Protein AF-0000000082077973 (afdb_homodimer)

Structure (mmCIF, N/CA/C/O backbone):
data_AF-0000000082077973-model_v1
#
loop_
_entity.id
_entity.type
_entity.pdbx_description
1 polymer 'Tick transposon'
#
loop_
_atom_site.group_PDB
_atom_site.id
_atom_site.type_symbol
_atom_site.label_atom_id
_atom_site.label_alt_id
_atom_site.label_comp_id
_atom_site.label_asym_id
_atom_site.label_entity_id
_atom_site.label_seq_id
_atom_site.pdbx_PDB_ins_code
_atom_site.Cartn_x
_atom_site.Cartn_y
_atom_site.Cartn_z
_atom_site.occupancy
_atom_site.B_iso_or_equiv
_atom_site.auth_seq_id
_atom_site.auth_comp_id
_atom_site.auth_asym_id
_atom_site.auth_atom_id
_atom_site.pdbx_PDB_model_num
ATOM 1 N N . MET A 1 1 ? 1.992 10.016 -33.719 1 20.77 1 MET A N 1
ATOM 2 C CA . MET A 1 1 ? 0.782 9.195 -33.688 1 20.77 1 MET A CA 1
ATOM 3 C C . MET A 1 1 ? 0.577 8.586 -32.312 1 20.77 1 MET A C 1
ATOM 5 O O . MET A 1 1 ? -0.384 7.844 -32.094 1 20.77 1 MET A O 1
ATOM 9 N N . GLY A 1 2 ? 1.685 8.391 -31.438 1 24.89 2 GLY A N 1
ATOM 10 C CA . GLY A 1 2 ? 1.909 7.516 -30.312 1 24.89 2 GLY A CA 1
ATOM 11 C C . GLY A 1 2 ? 1.11 7.91 -29.078 1 24.89 2 GLY A C 1
ATOM 12 O O . GLY A 1 2 ? 1.418 7.477 -27.969 1 24.89 2 GLY A O 1
ATOM 13 N N . GLY A 1 3 ? 0.317 8.969 -29.078 1 27.03 3 GLY A N 1
ATOM 14 C CA . GLY A 1 3 ? -0.238 9.68 -27.938 1 27.03 3 GLY A CA 1
ATOM 15 C C . GLY A 1 3 ? -1.404 8.953 -27.297 1 27.03 3 GLY A C 1
ATOM 16 O O . GLY A 1 3 ? -1.891 9.367 -26.234 1 27.03 3 GLY A O 1
ATO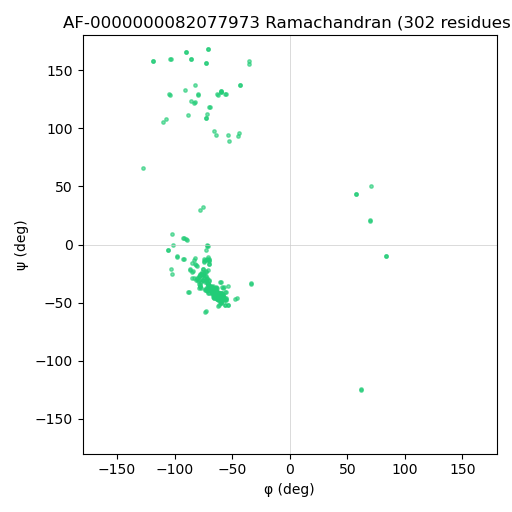M 17 N N . LYS A 1 4 ? -2.32 8.141 -28.016 1 29.59 4 LYS A N 1
ATOM 18 C CA . LYS A 1 4 ? -3.707 7.781 -27.719 1 29.59 4 LYS A CA 1
ATOM 19 C C . LYS A 1 4 ? -3.781 6.676 -26.672 1 29.59 4 LYS A C 1
ATOM 21 O O . LYS A 1 4 ? -4.867 6.316 -26.219 1 29.59 4 LYS A O 1
ATOM 26 N N . THR A 1 5 ? -2.814 5.836 -26.641 1 29.89 5 THR A N 1
ATOM 27 C CA . THR A 1 5 ? -3.057 4.582 -25.953 1 29.89 5 THR A CA 1
ATOM 28 C C . THR A 1 5 ? -3.156 4.812 -24.438 1 29.89 5 THR A C 1
ATOM 30 O O . THR A 1 5 ? -3.396 3.873 -23.688 1 29.89 5 THR A O 1
ATOM 33 N N . PHE A 1 6 ? -2.738 5.992 -23.969 1 29.67 6 PHE A N 1
ATOM 34 C CA . PHE A 1 6 ? -2.684 6.211 -22.531 1 29.67 6 PHE A CA 1
ATOM 35 C C . PHE A 1 6 ? -4.086 6.332 -21.953 1 29.67 6 PHE A C 1
ATOM 37 O O . PHE A 1 6 ? -4.258 6.352 -20.734 1 29.67 6 PHE A O 1
ATOM 44 N N . ASN A 1 7 ? -5.18 6.512 -22.734 1 30.22 7 ASN A N 1
ATOM 45 C CA . ASN A 1 7 ? -6.516 6.883 -22.266 1 30.22 7 ASN A CA 1
ATOM 46 C C . ASN A 1 7 ? -7.254 5.688 -21.672 1 30.22 7 ASN A C 1
ATOM 48 O O . ASN A 1 7 ? -8.227 5.859 -20.938 1 30.22 7 ASN A O 1
ATOM 52 N N . LEU A 1 8 ? -7.062 4.539 -22.219 1 30.23 8 LEU A N 1
ATOM 53 C CA . LEU A 1 8 ? -8.047 3.479 -22.016 1 30.23 8 LEU A CA 1
ATOM 54 C C . LEU A 1 8 ? -8 2.959 -20.594 1 30.23 8 LEU A C 1
ATOM 56 O O . LEU A 1 8 ? -9.008 2.463 -20.078 1 30.23 8 LEU A O 1
ATOM 60 N N . LEU A 1 9 ? -6.871 2.924 -20.016 1 31.08 9 LEU A N 1
ATOM 61 C CA . LEU A 1 9 ? -6.785 2.107 -18.812 1 31.08 9 LEU A CA 1
ATOM 62 C C . LEU A 1 9 ? -7.512 2.775 -17.641 1 31.08 9 LEU A C 1
ATOM 64 O O . LEU A 1 9 ? -7.602 2.209 -16.547 1 31.08 9 LEU A O 1
ATOM 68 N N . ARG A 1 10 ? -7.996 3.965 -17.875 1 29.97 10 ARG A N 1
ATOM 69 C CA . ARG A 1 10 ? -8.641 4.684 -16.781 1 29.97 10 ARG A CA 1
ATOM 70 C C . ARG A 1 10 ? -9.977 4.047 -16.422 1 29.97 10 ARG A C 1
ATOM 72 O O . ARG A 1 10 ? -10.547 4.348 -15.375 1 29.97 10 ARG A O 1
ATOM 79 N N . SER A 1 11 ? -10.648 3.539 -17.375 1 29.95 11 SER A N 1
ATOM 80 C CA . SER A 1 11 ? -12.086 3.381 -17.203 1 29.95 11 SER A CA 1
ATOM 81 C C . SER A 1 11 ? -12.406 2.242 -16.25 1 29.95 11 SER A C 1
ATOM 83 O O . SER A 1 11 ? -13.555 2.104 -15.805 1 29.95 11 SER A O 1
ATOM 85 N N . LEU A 1 12 ? -11.711 1.255 -16.312 1 29.92 12 LEU A N 1
ATOM 86 C CA . LEU A 1 12 ? -12.344 0.081 -15.719 1 29.92 12 LEU A CA 1
ATOM 87 C C . LEU A 1 12 ? -12.266 0.122 -14.203 1 29.92 12 LEU A C 1
ATOM 89 O O . LEU A 1 12 ? -11.609 -0.723 -13.586 1 29.92 12 LEU A O 1
ATOM 93 N N . VAL A 1 13 ? -12.242 1.305 -13.641 1 32.06 13 VAL A N 1
ATOM 94 C CA . VAL A 1 13 ? -12.148 1.437 -12.195 1 32.06 13 VAL A CA 1
ATOM 95 C C . VAL A 1 13 ? -13.414 0.874 -11.539 1 32.06 13 VAL A C 1
ATOM 97 O O . VAL A 1 13 ? -14.523 1.269 -11.891 1 32.06 13 VAL A O 1
ATOM 100 N N . THR A 1 14 ? -13.367 -0.31 -11.094 1 33.44 14 THR A N 1
ATOM 101 C CA . THR A 1 14 ? -14.359 -0.992 -10.273 1 33.44 14 THR A CA 1
ATOM 102 C C . THR A 1 14 ? -15.008 -0.023 -9.289 1 33.44 14 THR A C 1
ATOM 104 O O . THR A 1 14 ? -14.43 1.015 -8.961 1 33.44 14 THR A O 1
ATOM 107 N N . PRO A 1 15 ? -16.172 -0.412 -8.859 1 34.34 15 PRO A N 1
ATOM 108 C CA . PRO A 1 15 ? -16.922 0.368 -7.875 1 34.34 15 PRO A CA 1
ATOM 109 C C . PRO A 1 15 ? -16.047 0.844 -6.715 1 34.34 15 PRO A C 1
ATOM 111 O O . PRO A 1 15 ? -15.359 0.038 -6.082 1 34.34 15 PRO A O 1
ATOM 114 N N . GLU A 1 16 ? -15.508 2.045 -6.832 1 37.38 16 GLU A N 1
ATOM 115 C CA . GLU A 1 16 ? -14.539 2.803 -6.043 1 37.38 16 GLU A CA 1
ATOM 116 C C . GLU A 1 16 ? -14.969 2.895 -4.582 1 37.38 16 GLU A C 1
ATOM 118 O O . GLU A 1 16 ? -16.125 3.238 -4.285 1 37.38 16 GLU A O 1
ATOM 123 N N . LYS A 1 17 ? -14.492 2.006 -3.818 1 39.31 17 LYS A N 1
ATOM 124 C CA . LYS A 1 17 ? -14.734 2.348 -2.422 1 39.31 17 LYS A CA 1
ATOM 125 C C . LYS A 1 17 ? -14.461 3.826 -2.16 1 39.31 17 LYS A C 1
ATOM 127 O O . LYS A 1 17 ? -13.625 4.434 -2.828 1 39.31 17 LYS A O 1
ATOM 132 N N . PRO A 1 18 ? -15.289 4.406 -1.44 1 41.09 18 PRO A N 1
ATOM 133 C CA . PRO A 1 18 ? -15.164 5.855 -1.261 1 41.09 18 PRO A CA 1
ATOM 134 C C . PRO A 1 18 ? -13.711 6.328 -1.254 1 41.09 18 PRO A C 1
ATOM 136 O O . PRO A 1 18 ? -13.414 7.41 -1.761 1 41.09 18 PRO A O 1
ATOM 139 N N . GLY A 1 19 ? -12.766 5.605 -0.769 1 41.56 19 GLY A N 1
ATOM 140 C CA . GLY A 1 19 ? -11.367 6.023 -0.79 1 41.56 19 GLY A CA 1
ATOM 141 C C . GLY A 1 19 ? -10.75 5.965 -2.174 1 41.56 19 GLY A C 1
ATOM 142 O O . GLY A 1 19 ? -9.828 6.719 -2.477 1 41.56 19 GLY A O 1
ATOM 143 N N . ASP A 1 20 ? -11.172 5.074 -2.971 1 47.81 20 ASP A N 1
ATOM 144 C CA . ASP A 1 20 ? -10.633 4.891 -4.316 1 47.81 20 ASP A CA 1
ATOM 145 C C . ASP A 1 20 ? -11.078 6.016 -5.242 1 47.81 20 ASP A C 1
ATOM 147 O O . ASP A 1 20 ? -10.32 6.434 -6.129 1 47.81 20 ASP A O 1
ATOM 151 N N . LYS A 1 21 ? -12.297 6.395 -5.07 1 51.91 21 LYS A N 1
ATOM 152 C CA . LYS A 1 21 ? -12.773 7.512 -5.875 1 51.91 21 LYS A CA 1
ATOM 153 C C . LYS A 1 21 ? -11.898 8.75 -5.676 1 51.91 21 LYS A C 1
ATOM 155 O O . LYS A 1 21 ? -11.586 9.453 -6.637 1 51.91 21 LYS A O 1
ATOM 160 N N . SER A 1 22 ? -11.508 8.812 -4.398 1 56.69 22 SER A N 1
ATOM 161 C CA . SER A 1 22 ? -10.711 9.992 -4.074 1 56.69 22 SER A CA 1
ATOM 162 C C . SER A 1 22 ? -9.32 9.898 -4.695 1 56.69 22 SER A C 1
ATOM 164 O O . SER A 1 22 ? -8.789 10.898 -5.184 1 56.69 22 SER A O 1
ATOM 166 N N . TYR A 1 23 ? -8.953 8.656 -4.977 1 57.44 23 TYR A N 1
ATOM 167 C CA . TYR A 1 23 ? -7.656 8.461 -5.609 1 57.44 23 TYR A CA 1
ATOM 168 C C . TYR A 1 23 ? -7.691 8.898 -7.07 1 57.44 23 TYR A C 1
ATOM 170 O O . TYR A 1 23 ? -6.836 9.672 -7.516 1 57.44 23 TYR A O 1
ATOM 178 N N . ASP A 1 24 ? -8.555 8.273 -7.715 1 58.41 24 ASP A N 1
ATOM 179 C CA . ASP A 1 24 ? -8.648 8.562 -9.141 1 58.41 24 ASP A CA 1
ATOM 180 C C . ASP A 1 24 ? -8.859 10.062 -9.383 1 58.41 24 ASP A C 1
ATOM 182 O O . ASP A 1 24 ? -8.305 10.625 -10.32 1 58.41 24 ASP A O 1
ATOM 186 N N . GLU A 1 25 ? -9.641 10.531 -8.578 1 62.53 25 GLU A N 1
ATOM 187 C CA . GLU A 1 25 ? -9.883 11.969 -8.703 1 62.53 25 GLU A CA 1
ATOM 188 C C . GLU A 1 25 ? -8.617 12.766 -8.406 1 62.53 25 GLU A C 1
ATOM 190 O O . GLU A 1 25 ? -8.32 13.75 -9.086 1 62.53 25 GLU A O 1
ATOM 195 N N . ILE A 1 26 ? -7.914 12.344 -7.453 1 64.31 26 ILE A N 1
ATOM 196 C CA . ILE A 1 26 ? -6.68 13.031 -7.094 1 64.31 26 ILE A CA 1
ATOM 197 C C . ILE A 1 26 ? -5.664 12.891 -8.227 1 64.31 26 ILE A C 1
ATOM 199 O O . ILE A 1 26 ? -5.074 13.883 -8.664 1 64.31 26 ILE A O 1
ATOM 203 N N . VAL A 1 27 ? -5.605 11.734 -8.703 1 63.34 27 VAL A N 1
ATOM 204 C CA . VAL A 1 27 ? -4.645 11.461 -9.766 1 63.34 27 VAL A CA 1
ATOM 205 C C . VAL A 1 27 ? -5.023 12.242 -11.023 1 63.34 27 VAL A C 1
ATOM 207 O O . VAL A 1 27 ? -4.16 12.789 -11.711 1 63.34 27 VAL A O 1
ATOM 210 N N . ALA A 1 28 ? -6.277 12.195 -11.266 1 63.41 28 ALA A N 1
ATOM 211 C CA . ALA A 1 28 ? -6.754 12.938 -12.43 1 63.41 28 ALA A CA 1
ATOM 212 C C . ALA A 1 28 ? -6.449 14.43 -12.289 1 63.41 28 ALA A C 1
ATOM 214 O O . ALA A 1 28 ? -6.066 15.078 -13.266 1 63.41 28 ALA A O 1
ATOM 215 N N . THR A 1 29 ? -6.676 14.938 -11.203 1 61.88 29 THR A N 1
ATOM 216 C CA . THR A 1 29 ? -6.398 16.344 -10.945 1 61.88 29 THR A CA 1
ATOM 217 C C . THR A 1 29 ? -4.906 16.625 -11.062 1 61.88 29 THR A C 1
ATOM 219 O O . THR A 1 29 ? -4.504 17.672 -11.578 1 61.88 29 THR A O 1
ATOM 222 N N . LEU A 1 30 ? -4.129 15.758 -10.656 1 62.09 30 LEU A N 1
ATOM 223 C CA . LEU A 1 30 ? -2.678 15.922 -10.688 1 62.09 30 LEU A CA 1
ATOM 224 C C . LEU A 1 30 ? -2.162 15.867 -12.125 1 62.09 30 LEU A C 1
ATOM 226 O O . LEU A 1 30 ? -1.207 16.562 -12.469 1 62.09 30 LEU A O 1
ATOM 230 N N . LYS A 1 31 ? -2.676 14.977 -12.922 1 59.16 31 LYS A N 1
ATOM 231 C CA . LYS A 1 31 ? -2.25 14.82 -14.312 1 59.16 31 LYS A CA 1
ATOM 232 C C . LYS A 1 31 ? -2.529 16.094 -15.117 1 59.16 31 LYS A C 1
ATOM 234 O O . LYS A 1 31 ? -1.784 16.422 -16.047 1 59.16 31 LYS A O 1
ATOM 239 N N . GLY A 1 32 ? -3.641 16.703 -14.969 1 55.16 32 GLY A N 1
ATOM 240 C CA . GLY A 1 32 ? -3.961 17.891 -15.734 1 55.16 32 GLY A CA 1
ATOM 241 C C . GLY A 1 32 ? -2.982 19.031 -15.516 1 55.16 32 GLY A C 1
ATOM 242 O O . GLY A 1 32 ? -2.852 19.922 -16.359 1 55.16 32 GLY A O 1
ATOM 243 N N . HIS A 1 33 ? -2.389 19.234 -14.445 1 51.94 33 HIS A N 1
ATOM 244 C CA . HIS A 1 33 ? -1.659 20.469 -14.141 1 51.94 33 HIS A CA 1
ATOM 245 C C . HIS A 1 33 ? -0.154 20.266 -14.281 1 51.94 33 HIS A C 1
ATOM 247 O O . HIS A 1 33 ? 0.61 21.234 -14.297 1 51.94 33 HIS A O 1
ATOM 253 N N . SER A 1 34 ? 0.406 19.109 -14.148 1 56.16 34 SER A N 1
ATOM 254 C CA . SER A 1 34 ? 1.854 19.156 -13.977 1 56.16 34 SER A CA 1
ATOM 255 C C . SER A 1 34 ? 2.574 18.672 -15.227 1 56.16 34 SER A C 1
ATOM 257 O O . SER A 1 34 ? 2.457 17.5 -15.602 1 56.16 34 SER A O 1
ATOM 259 N N . PRO A 1 35 ? 3.217 19.656 -15.961 1 62.34 35 PRO A N 1
ATOM 260 C CA . PRO A 1 35 ? 4.09 19.297 -17.078 1 62.34 35 PRO A CA 1
ATOM 261 C C . PRO A 1 35 ? 5.066 18.188 -16.734 1 62.34 35 PRO A C 1
ATOM 263 O O . PRO A 1 35 ? 5.383 17.344 -17.594 1 62.34 35 PRO A O 1
ATOM 266 N N . LYS A 1 36 ? 5.75 18.328 -15.516 1 74.31 36 LYS A N 1
ATOM 267 C CA . LYS A 1 36 ? 6.711 17.297 -15.125 1 74.31 36 LYS A CA 1
ATOM 268 C C . LYS A 1 36 ? 6.129 16.391 -14.047 1 74.31 36 LYS A C 1
ATOM 270 O O . LYS A 1 36 ? 5.543 16.859 -13.07 1 74.31 36 LYS A O 1
ATOM 275 N N . PRO A 1 37 ? 6.242 15.156 -14.352 1 80.62 37 PRO A N 1
ATOM 276 C CA . PRO A 1 37 ? 5.688 14.242 -13.344 1 80.62 37 PRO A CA 1
ATOM 277 C C . PRO A 1 37 ? 6.285 14.461 -11.953 1 80.62 37 PRO A C 1
ATOM 279 O O . PRO A 1 37 ? 7.488 14.719 -11.828 1 80.62 37 PRO A O 1
ATOM 282 N N . LEU A 1 38 ? 5.457 14.602 -10.977 1 87.5 38 LEU A N 1
ATOM 283 C CA . LEU A 1 38 ? 5.879 14.703 -9.586 1 87.5 38 LEU A CA 1
ATOM 284 C C . LEU A 1 38 ? 6.191 13.328 -9.008 1 87.5 38 LEU A C 1
ATOM 286 O O . LEU A 1 38 ? 5.383 12.406 -9.133 1 87.5 38 LEU A O 1
ATOM 290 N N . VAL A 1 39 ? 7.348 13.18 -8.398 1 93.06 39 VAL A N 1
ATOM 291 C CA . VAL A 1 39 ? 7.812 11.898 -7.879 1 93.06 39 VAL A CA 1
ATOM 292 C C . VAL A 1 39 ? 6.801 11.352 -6.871 1 93.06 39 VAL A C 1
ATOM 294 O O . VAL A 1 39 ? 6.418 10.18 -6.941 1 93.06 39 VAL A O 1
ATOM 297 N N . ILE A 1 40 ? 6.328 12.148 -5.938 1 94.56 40 ILE A N 1
ATOM 298 C CA . ILE A 1 40 ? 5.434 11.695 -4.879 1 94.56 40 ILE A CA 1
ATOM 299 C C . ILE A 1 40 ? 4.109 11.227 -5.484 1 94.56 40 ILE A C 1
ATOM 301 O O . ILE A 1 40 ? 3.514 10.258 -5.016 1 94.56 40 ILE A O 1
ATOM 305 N N . ALA A 1 41 ? 3.627 11.922 -6.469 1 91.75 41 ALA A N 1
ATOM 306 C CA . ALA A 1 41 ? 2.385 11.516 -7.125 1 91.75 41 ALA A CA 1
ATOM 307 C C . ALA A 1 41 ? 2.547 10.18 -7.836 1 91.75 41 ALA A C 1
ATOM 309 O O . ALA A 1 41 ? 1.651 9.336 -7.793 1 91.75 41 ALA A O 1
ATOM 310 N N . GLU A 1 42 ? 3.701 10 -8.477 1 93.12 42 GLU A N 1
ATOM 311 C CA . GLU A 1 42 ? 3.965 8.742 -9.164 1 93.12 42 GLU A CA 1
ATOM 312 C C . GLU A 1 42 ? 4.105 7.594 -8.164 1 93.12 42 GLU A C 1
ATOM 314 O O . GLU A 1 42 ? 3.605 6.492 -8.398 1 93.12 42 GLU A O 1
ATOM 319 N N . ARG A 1 43 ? 4.785 7.832 -7.102 1 95 43 ARG A N 1
ATOM 320 C CA . ARG A 1 43 ? 4.93 6.82 -6.059 1 95 43 ARG A CA 1
ATOM 321 C C . ARG A 1 43 ? 3.584 6.488 -5.422 1 95 43 ARG A C 1
ATOM 323 O O . ARG A 1 43 ? 3.314 5.332 -5.098 1 95 43 ARG A O 1
ATOM 330 N N . PHE A 1 44 ? 2.764 7.488 -5.258 1 94.25 44 PHE A N 1
ATOM 331 C CA . PHE A 1 44 ? 1.418 7.277 -4.742 1 94.25 44 PHE A CA 1
ATOM 332 C C . PHE A 1 44 ? 0.628 6.34 -5.652 1 94.25 44 PHE A C 1
ATOM 334 O O . PHE A 1 44 ? 0.015 5.383 -5.18 1 94.25 44 PHE A O 1
ATOM 341 N N . ARG A 1 45 ? 0.638 6.613 -6.922 1 92.69 45 ARG A N 1
ATOM 342 C CA . ARG A 1 45 ? -0.06 5.777 -7.891 1 92.69 45 ARG A CA 1
ATOM 343 C C . ARG A 1 45 ? 0.472 4.348 -7.867 1 92.69 45 ARG A C 1
ATOM 345 O O . ARG A 1 45 ? -0.3 3.391 -7.945 1 92.69 45 ARG A O 1
ATOM 352 N N . PHE A 1 46 ? 1.751 4.234 -7.773 1 95.75 46 PHE A N 1
ATOM 353 C CA . PHE A 1 46 ? 2.389 2.922 -7.723 1 95.75 46 PHE A CA 1
ATOM 354 C C . PHE A 1 46 ? 1.895 2.127 -6.52 1 95.75 46 PHE A C 1
ATOM 356 O O . PHE A 1 46 ? 1.469 0.979 -6.66 1 95.75 46 PHE A O 1
ATOM 363 N N . HIS A 1 47 ? 1.925 2.738 -5.305 1 96.19 47 HIS A N 1
ATOM 364 C CA . HIS A 1 47 ? 1.608 2.045 -4.062 1 96.19 47 HIS A CA 1
ATOM 365 C C . HIS A 1 47 ? 0.121 1.719 -3.977 1 96.19 47 HIS A C 1
ATOM 367 O O . HIS A 1 47 ? -0.284 0.847 -3.203 1 96.19 47 HIS A O 1
ATOM 373 N N . LYS A 1 48 ? -0.644 2.373 -4.805 1 93.31 48 LYS A N 1
ATOM 374 C CA . LYS A 1 48 ? -2.088 2.152 -4.781 1 93.31 48 LYS A CA 1
ATOM 375 C C . LYS A 1 48 ? -2.512 1.17 -5.871 1 93.31 48 LYS A C 1
ATOM 377 O O . LYS A 1 48 ? -3.666 0.74 -5.91 1 93.31 48 LYS A O 1
ATOM 382 N N . ARG A 1 49 ? -1.656 0.854 -6.723 1 94.12 49 ARG A N 1
ATOM 383 C CA . ARG A 1 49 ? -2 -0.038 -7.824 1 94.12 49 ARG A CA 1
ATOM 384 C C . ARG A 1 49 ? -2.158 -1.475 -7.34 1 94.12 49 ARG A C 1
ATOM 386 O O . ARG A 1 49 ? -1.171 -2.139 -7.016 1 94.12 49 ARG A O 1
ATOM 393 N N . ASN A 1 50 ? -3.293 -1.982 -7.297 1 95.88 50 ASN A N 1
ATOM 394 C CA . ASN A 1 50 ? -3.596 -3.369 -6.961 1 95.88 50 ASN A CA 1
ATOM 395 C C . ASN A 1 50 ? -3.934 -4.188 -8.203 1 95.88 50 ASN A C 1
ATOM 397 O O . ASN A 1 50 ? -4.297 -3.631 -9.242 1 95.88 50 ASN A O 1
ATOM 401 N N . GLN A 1 51 ? -3.799 -5.488 -8.008 1 96.94 51 GLN A N 1
ATOM 402 C CA . GLN A 1 51 ? -4.191 -6.391 -9.086 1 96.94 51 GLN A CA 1
ATOM 403 C C . GLN A 1 51 ? -5.68 -6.273 -9.391 1 96.94 51 GLN A C 1
ATOM 405 O O . GLN A 1 51 ? -6.512 -6.352 -8.484 1 96.94 51 GLN A O 1
ATOM 410 N N . GLU A 1 52 ? -5.984 -6.082 -10.656 1 96.19 52 GLU A N 1
ATOM 411 C CA . GLU A 1 52 ? -7.379 -5.941 -11.062 1 96.19 52 GLU A CA 1
ATOM 412 C C . GLU A 1 52 ? -8.023 -7.305 -11.305 1 96.19 52 GLU A C 1
ATOM 414 O O . GLU A 1 52 ? -7.324 -8.305 -11.5 1 96.19 52 GLU A O 1
ATOM 419 N N . GLU A 1 53 ? -9.383 -7.312 -11.258 1 94.88 53 GLU A N 1
ATOM 420 C CA . GLU A 1 53 ? -10.102 -8.531 -11.602 1 94.88 53 GLU A CA 1
ATOM 421 C C . GLU A 1 53 ? -9.789 -8.969 -13.031 1 94.88 53 GLU A C 1
ATOM 423 O O . GLU A 1 53 ? -9.797 -8.156 -13.953 1 94.88 53 GLU A O 1
ATOM 428 N N . GLY A 1 54 ? -9.469 -10.219 -13.156 1 95.06 54 GLY A N 1
ATOM 429 C CA . GLY A 1 54 ? -9.164 -10.758 -14.477 1 95.06 54 GLY A CA 1
ATOM 430 C C . GLY A 1 54 ? -7.73 -10.508 -14.906 1 95.06 54 GLY A C 1
ATOM 431 O O . GLY A 1 54 ? -7.293 -11.023 -15.938 1 95.06 54 GLY A O 1
ATOM 432 N N . GLU A 1 55 ? -7.039 -9.766 -14.242 1 97.5 55 GLU A N 1
ATOM 433 C CA . GLU A 1 55 ? -5.633 -9.492 -14.531 1 97.5 55 GLU A CA 1
ATOM 434 C C . GLU A 1 55 ? -4.73 -10.594 -13.961 1 97.5 55 GLU A C 1
ATOM 436 O O . GLU A 1 55 ? -4.77 -10.875 -12.766 1 97.5 55 GLU A O 1
ATOM 441 N N . SER A 1 56 ? -3.957 -11.219 -14.828 1 98.06 56 SER A N 1
ATOM 442 C CA . SER A 1 56 ? -3.047 -12.258 -14.359 1 98.06 56 SER A CA 1
ATOM 443 C C . SER A 1 56 ? -1.896 -11.664 -13.555 1 98.06 56 SER A C 1
ATOM 445 O O . SER A 1 56 ? -1.634 -10.461 -13.633 1 98.06 56 SER A O 1
ATOM 447 N N . ILE A 1 57 ? -1.146 -12.5 -12.883 1 98.5 57 ILE A N 1
ATOM 448 C CA . ILE A 1 57 ? 0.032 -12.078 -12.133 1 98.5 57 ILE A CA 1
ATOM 449 C C . ILE A 1 57 ? 1.057 -11.461 -13.086 1 98.5 57 ILE A C 1
ATOM 451 O O . ILE A 1 57 ? 1.643 -10.422 -12.789 1 98.5 57 ILE A O 1
ATOM 455 N N . SER A 1 58 ? 1.261 -12.172 -14.188 1 98.44 58 SER A N 1
ATOM 456 C CA . SER A 1 58 ? 2.227 -11.688 -15.164 1 98.44 58 SER A CA 1
ATOM 457 C C . SER A 1 58 ? 1.848 -10.305 -15.68 1 98.44 58 SER A C 1
ATOM 459 O O . SER A 1 58 ? 2.709 -9.438 -15.844 1 98.44 58 SER A O 1
ATOM 461 N N . GLN A 1 59 ? 0.606 -10.039 -15.961 1 98.5 59 GLN A N 1
ATOM 462 C CA . GLN A 1 59 ? 0.127 -8.742 -16.422 1 98.5 59 GLN A CA 1
ATOM 463 C C . GLN A 1 59 ? 0.274 -7.684 -15.328 1 98.5 59 GLN A C 1
ATOM 465 O O . GLN A 1 59 ? 0.704 -6.562 -15.602 1 98.5 59 GLN A O 1
ATOM 470 N N . PHE A 1 60 ? -0.114 -8.07 -14.156 1 98.38 60 PHE A N 1
ATOM 471 C CA . PHE A 1 60 ? -0.022 -7.172 -13.008 1 98.38 60 PHE A CA 1
ATOM 472 C C . PHE A 1 60 ? 1.418 -6.727 -12.789 1 98.38 60 PHE A C 1
ATOM 474 O O . PHE A 1 60 ? 1.691 -5.527 -12.68 1 98.38 60 PHE A O 1
ATOM 481 N N . VAL A 1 61 ? 2.398 -7.641 -12.836 1 98.62 61 VAL A N 1
ATOM 482 C CA . VAL A 1 61 ? 3.818 -7.363 -12.641 1 98.62 61 VAL A CA 1
ATOM 483 C C . VAL A 1 61 ? 4.328 -6.477 -13.781 1 98.62 61 VAL A C 1
ATOM 485 O O . VAL A 1 61 ? 5.137 -5.574 -13.555 1 98.62 61 VAL A O 1
ATOM 488 N N . ALA A 1 62 ? 3.889 -6.773 -14.969 1 98.06 62 ALA A N 1
ATOM 489 C CA . ALA A 1 62 ? 4.293 -5.973 -16.125 1 98.06 62 ALA A CA 1
ATOM 490 C C . ALA A 1 62 ? 3.896 -4.508 -15.938 1 98.06 62 ALA A C 1
ATOM 492 O O . ALA A 1 62 ? 4.676 -3.604 -16.25 1 98.06 62 ALA A O 1
ATOM 493 N N . VAL A 1 63 ? 2.729 -4.254 -15.477 1 97.5 63 VAL A N 1
ATOM 494 C CA . VAL A 1 63 ? 2.252 -2.896 -15.234 1 97.5 63 VAL A CA 1
ATOM 495 C C . VAL A 1 63 ? 3.121 -2.227 -14.172 1 97.5 63 VAL A C 1
ATOM 497 O O . VAL A 1 63 ? 3.535 -1.076 -14.336 1 97.5 63 VAL A O 1
ATOM 500 N N . LEU A 1 64 ? 3.418 -2.924 -13.031 1 97.94 64 LEU A N 1
ATOM 501 C CA . LEU A 1 64 ? 4.238 -2.367 -11.961 1 97.94 64 LEU A CA 1
ATOM 502 C C . LEU A 1 64 ? 5.617 -1.972 -12.477 1 97.94 64 LEU A C 1
ATOM 504 O O . LEU A 1 64 ? 6.164 -0.942 -12.078 1 97.94 64 LEU A O 1
ATOM 508 N N . LYS A 1 65 ? 6.125 -2.773 -13.383 1 97.19 65 LYS A N 1
ATOM 509 C CA . LYS A 1 65 ? 7.465 -2.543 -13.914 1 97.19 65 LYS A CA 1
ATOM 510 C C . LYS A 1 65 ? 7.477 -1.367 -14.891 1 97.19 65 LYS A C 1
ATOM 512 O O . LYS A 1 65 ? 8.539 -0.849 -15.234 1 97.19 65 LYS A O 1
ATOM 517 N N . GLN A 1 66 ? 6.348 -0.956 -15.273 1 95.56 66 GLN A N 1
ATOM 518 C CA . GLN A 1 66 ? 6.258 0.104 -16.266 1 95.56 66 GLN A CA 1
ATOM 519 C C . GLN A 1 66 ? 6.16 1.476 -15.609 1 95.56 66 GLN A C 1
ATOM 521 O O . GLN A 1 66 ? 6.246 2.504 -16.281 1 95.56 66 GLN A O 1
ATOM 526 N N . PHE A 1 67 ? 5.922 1.491 -14.328 1 93.06 67 PHE A N 1
ATOM 527 C CA . PHE A 1 67 ? 5.871 2.785 -13.656 1 93.06 67 PHE A CA 1
ATOM 528 C C . PHE A 1 67 ? 7.199 3.52 -13.797 1 93.06 67 PHE A C 1
ATOM 530 O O . PHE A 1 67 ? 8.266 2.924 -13.625 1 93.06 67 PHE A O 1
ATOM 537 N N . GLU A 1 68 ? 7.047 4.785 -14.172 1 87.88 68 GLU A N 1
ATOM 538 C CA . GLU A 1 68 ? 8.211 5.641 -14.383 1 87.88 68 GLU A CA 1
ATOM 539 C C . GLU A 1 68 ? 8.195 6.836 -13.43 1 87.88 68 GLU A C 1
ATOM 541 O O . GLU A 1 68 ? 7.176 7.117 -12.805 1 87.88 68 GLU A O 1
ATOM 546 N N . HIS A 1 69 ? 9.406 7.457 -13.164 1 88 69 HIS A N 1
ATOM 547 C CA . HIS A 1 69 ? 9.586 8.703 -12.422 1 88 69 HIS A CA 1
ATOM 548 C C . HIS A 1 69 ? 9.273 8.516 -10.945 1 88 69 HIS A C 1
ATOM 550 O O . HIS A 1 69 ? 8.852 9.461 -10.273 1 88 69 HIS A O 1
ATOM 556 N N . CYS A 1 70 ? 9.32 7.262 -10.523 1 93.94 70 CYS A N 1
ATOM 557 C CA . CYS A 1 70 ? 9.102 6.969 -9.109 1 93.94 70 CYS A CA 1
ATOM 558 C C . CYS A 1 70 ? 10.391 7.133 -8.312 1 93.94 70 CYS A C 1
ATOM 560 O O . CYS A 1 70 ? 10.359 7.25 -7.09 1 93.94 70 CYS A O 1
ATOM 562 N N . GLU A 1 71 ? 11.562 7.027 -9 1 94.62 71 GLU A N 1
ATOM 563 C CA . GLU A 1 71 ? 12.883 7.215 -8.406 1 94.62 71 GLU A CA 1
ATOM 564 C C . GLU A 1 71 ? 13.117 6.254 -7.246 1 94.62 71 GLU A C 1
ATOM 566 O O . GLU A 1 71 ? 13.602 6.656 -6.188 1 94.62 71 GLU A O 1
ATOM 571 N N . PHE A 1 72 ? 12.75 4.984 -7.363 1 95.44 72 PHE A N 1
ATOM 572 C CA . PHE A 1 72 ? 12.969 3.984 -6.324 1 95.44 72 PHE A CA 1
ATOM 573 C C . PHE A 1 72 ? 14.438 3.562 -6.289 1 95.44 72 PHE A C 1
ATOM 575 O O . PHE A 1 72 ? 14.922 3.088 -5.262 1 95.44 72 PHE A O 1
ATOM 582 N N . GLY A 1 73 ? 15.125 3.719 -7.547 1 92.88 73 GLY A N 1
ATOM 583 C CA . GLY A 1 73 ? 16.531 3.381 -7.605 1 92.88 73 GLY A CA 1
ATOM 584 C C . GLY A 1 73 ? 16.812 1.922 -7.293 1 92.88 73 GLY A C 1
ATOM 585 O O . GLY A 1 73 ? 16.203 1.028 -7.887 1 92.88 73 GLY A O 1
ATOM 586 N N . ARG A 1 74 ? 17.672 1.633 -6.32 1 91.56 74 ARG A N 1
ATOM 587 C CA . ARG A 1 74 ? 18.109 0.284 -5.988 1 91.56 74 ARG A CA 1
ATOM 588 C C . ARG A 1 74 ? 17.016 -0.492 -5.266 1 91.56 74 ARG A C 1
ATOM 590 O O . ARG A 1 74 ? 17.094 -1.717 -5.148 1 91.56 74 ARG A O 1
ATOM 597 N N . SER A 1 75 ? 16 0.184 -4.785 1 94.94 75 SER A N 1
ATOM 598 C CA . SER A 1 75 ? 14.953 -0.47 -4.02 1 94.94 75 SER A CA 1
ATOM 599 C C . SER A 1 75 ? 13.805 -0.903 -4.922 1 94.94 75 SER A C 1
ATOM 601 O O . SER A 1 75 ? 12.789 -1.416 -4.445 1 94.94 75 SER A O 1
ATOM 603 N N . MET A 1 76 ? 13.992 -0.726 -6.246 1 95.44 76 MET A N 1
ATOM 604 C CA . MET A 1 76 ? 12.898 -0.984 -7.172 1 95.44 76 MET A CA 1
ATOM 605 C C . MET A 1 76 ? 12.438 -2.438 -7.082 1 95.44 76 MET A C 1
ATOM 607 O O . MET A 1 76 ? 11.242 -2.713 -6.988 1 95.44 76 MET A O 1
ATOM 611 N N . SER A 1 77 ? 13.375 -3.357 -7.098 1 96.44 77 SER A N 1
ATOM 612 C CA . SER A 1 77 ? 13.039 -4.777 -7.059 1 96.44 77 SER A CA 1
ATOM 613 C C . SER A 1 77 ? 12.273 -5.129 -5.789 1 96.44 77 SER A C 1
ATOM 615 O O . SER A 1 77 ? 11.25 -5.812 -5.848 1 96.44 77 SER A O 1
ATOM 617 N N . ASP A 1 78 ? 12.734 -4.652 -4.652 1 96.62 78 ASP A N 1
ATOM 618 C CA . ASP A 1 78 ? 12.047 -4.871 -3.385 1 96.62 78 ASP A CA 1
ATOM 619 C C . ASP A 1 78 ? 10.656 -4.227 -3.398 1 96.62 78 ASP A C 1
ATOM 621 O O . ASP A 1 78 ? 9.703 -4.785 -2.855 1 96.62 78 ASP A O 1
ATOM 625 N N . THR A 1 79 ? 10.602 -3.023 -3.971 1 97.5 79 THR A N 1
ATOM 626 C CA . THR A 1 79 ? 9.336 -2.287 -4.027 1 97.5 79 THR A CA 1
ATOM 627 C C . THR A 1 79 ? 8.312 -3.037 -4.871 1 97.5 79 THR A C 1
ATOM 629 O O . THR A 1 79 ? 7.137 -3.111 -4.504 1 97.5 79 THR A O 1
ATOM 632 N N . ILE A 1 80 ? 8.758 -3.582 -5.969 1 98.19 80 ILE A N 1
ATOM 633 C CA . ILE A 1 80 ? 7.883 -4.379 -6.816 1 98.19 80 ILE A CA 1
ATOM 634 C C . ILE A 1 80 ? 7.406 -5.613 -6.051 1 98.19 80 ILE A C 1
ATOM 636 O O . ILE A 1 80 ? 6.219 -5.949 -6.086 1 98.19 80 ILE A O 1
ATOM 640 N N . ARG A 1 81 ? 8.32 -6.312 -5.383 1 98.38 81 ARG A N 1
ATOM 641 C CA . ARG A 1 81 ? 7.957 -7.461 -4.559 1 98.38 81 ARG A CA 1
ATOM 642 C C . ARG A 1 81 ? 6.875 -7.094 -3.549 1 98.38 81 ARG A C 1
ATOM 644 O O . ARG A 1 81 ? 5.852 -7.773 -3.445 1 98.38 81 ARG A O 1
ATOM 651 N N . ASP A 1 82 ? 7.121 -6.051 -2.816 1 98.06 82 ASP A N 1
ATOM 652 C CA . ASP A 1 82 ? 6.199 -5.629 -1.765 1 98.06 82 ASP A CA 1
ATOM 653 C C . ASP A 1 82 ? 4.828 -5.289 -2.34 1 98.06 82 ASP A C 1
ATOM 655 O O . ASP A 1 82 ? 3.799 -5.668 -1.774 1 98.06 82 ASP A O 1
ATOM 659 N N . ARG A 1 83 ? 4.816 -4.512 -3.508 1 98.25 83 ARG A N 1
ATOM 660 C CA . ARG A 1 83 ? 3.555 -4.121 -4.125 1 98.25 83 ARG A CA 1
ATOM 661 C C . ARG A 1 83 ? 2.807 -5.336 -4.66 1 98.25 83 ARG A C 1
ATOM 663 O O . ARG A 1 83 ? 1.585 -5.426 -4.535 1 98.25 83 ARG A O 1
ATOM 670 N N . LEU A 1 84 ? 3.523 -6.242 -5.234 1 98.62 84 LEU A N 1
ATOM 671 C CA . LEU A 1 84 ? 2.926 -7.492 -5.688 1 98.62 84 LEU A CA 1
ATOM 672 C C . LEU A 1 84 ? 2.232 -8.211 -4.539 1 98.62 84 LEU A C 1
ATOM 674 O O . LEU A 1 84 ? 1.049 -8.547 -4.629 1 98.62 84 LEU A O 1
ATOM 678 N N . VAL A 1 85 ? 2.883 -8.438 -3.42 1 98 85 VAL A N 1
ATOM 679 C CA . VAL A 1 85 ? 2.391 -9.211 -2.281 1 98 85 VAL A CA 1
ATOM 680 C C . VAL A 1 85 ? 1.212 -8.484 -1.639 1 98 85 VAL A C 1
ATOM 682 O O . VAL A 1 85 ? 0.197 -9.102 -1.312 1 98 85 VAL A O 1
ATOM 685 N N . CYS A 1 86 ? 1.323 -7.191 -1.56 1 96.62 86 CYS A N 1
ATOM 686 C CA . CYS A 1 86 ? 0.277 -6.418 -0.901 1 96.62 86 CYS A CA 1
ATOM 687 C C . CYS A 1 86 ? -0.955 -6.297 -1.791 1 96.62 86 CYS A C 1
ATOM 689 O O . CYS A 1 86 ? -2.078 -6.203 -1.294 1 96.62 86 CYS A O 1
ATOM 691 N N . GLY A 1 87 ? -0.744 -6.289 -3.068 1 97.25 87 GLY A N 1
ATOM 692 C CA . GLY A 1 87 ? -1.807 -5.875 -3.971 1 97.25 87 GLY A CA 1
ATOM 693 C C . GLY A 1 87 ? -2.441 -7.031 -4.719 1 97.25 87 GLY A C 1
ATOM 694 O O . GLY A 1 87 ? -3.398 -6.844 -5.469 1 97.25 87 GLY A O 1
ATOM 695 N N . MET A 1 88 ? -1.956 -8.195 -4.57 1 97.5 88 MET A N 1
ATOM 696 C CA . MET A 1 88 ? -2.486 -9.328 -5.324 1 97.5 88 MET A CA 1
ATOM 697 C C . MET A 1 88 ? -3.854 -9.742 -4.789 1 97.5 88 MET A C 1
ATOM 699 O O . MET A 1 88 ? -4.152 -9.539 -3.613 1 97.5 88 MET A O 1
ATOM 703 N N . ARG A 1 89 ? -4.648 -10.375 -5.582 1 94.94 89 ARG A N 1
ATOM 704 C CA . ARG A 1 89 ? -6.035 -10.688 -5.25 1 94.94 89 ARG A CA 1
ATOM 705 C C . ARG A 1 89 ? -6.137 -12.016 -4.516 1 94.94 89 ARG A C 1
ATOM 707 O O . ARG A 1 89 ? -6.969 -12.18 -3.621 1 94.94 89 ARG A O 1
ATOM 714 N N . SER A 1 90 ? -5.359 -13.039 -4.938 1 94.44 90 SER A N 1
ATOM 715 C CA . SER A 1 90 ? -5.465 -14.375 -4.355 1 94.44 90 SER A CA 1
ATOM 716 C C . SER A 1 90 ? -4.934 -14.391 -2.924 1 94.44 90 SER A C 1
ATOM 718 O O . SER A 1 90 ? -3.73 -14.25 -2.699 1 94.44 90 SER A O 1
ATOM 720 N N . GLU A 1 91 ? -5.789 -14.711 -2.033 1 91.62 91 GLU A N 1
ATOM 721 C CA . GLU A 1 91 ? -5.391 -14.805 -0.632 1 91.62 91 GLU A CA 1
ATOM 722 C C . GLU A 1 91 ? -4.48 -16 -0.391 1 91.62 91 GLU A C 1
ATOM 724 O O . GLU A 1 91 ? -3.559 -15.93 0.426 1 91.62 91 GLU A O 1
ATOM 729 N N . ALA A 1 92 ? -4.754 -17.062 -1.056 1 91.12 92 ALA A N 1
ATOM 730 C CA . ALA A 1 92 ? -3.951 -18.266 -0.892 1 91.12 92 ALA A CA 1
ATOM 731 C C . ALA A 1 92 ? -2.502 -18.031 -1.31 1 91.12 92 ALA A C 1
ATOM 733 O O . ALA A 1 92 ? -1.572 -18.438 -0.609 1 91.12 92 ALA A O 1
ATOM 734 N N . ILE A 1 93 ? -2.34 -17.391 -2.439 1 95.94 93 ILE A N 1
ATOM 735 C CA . ILE A 1 93 ? -0.994 -17.094 -2.914 1 95.94 93 ILE A CA 1
ATOM 736 C C . ILE A 1 93 ? -0.318 -16.109 -1.961 1 95.94 93 ILE A C 1
ATOM 738 O O . ILE A 1 93 ? 0.848 -16.281 -1.6 1 95.94 93 ILE A O 1
ATOM 742 N N . GLN A 1 94 ? -1.033 -15.062 -1.584 1 95.38 94 GLN A N 1
ATOM 743 C CA . GLN A 1 94 ? -0.502 -14.055 -0.678 1 95.38 94 GLN A CA 1
ATOM 744 C C . GLN A 1 94 ? -0.002 -14.68 0.619 1 95.38 94 GLN A C 1
ATOM 746 O O . GLN A 1 94 ? 1.115 -14.398 1.06 1 95.38 94 GLN A O 1
ATOM 751 N N . LYS A 1 95 ? -0.812 -15.57 1.194 1 91.94 95 LYS A N 1
ATOM 752 C CA . LYS A 1 95 ? -0.446 -16.25 2.432 1 91.94 95 LYS A CA 1
ATOM 753 C C . LYS A 1 95 ? 0.825 -17.078 2.248 1 91.94 95 LYS A C 1
ATOM 755 O O . LYS A 1 95 ? 1.703 -17.078 3.113 1 91.94 95 LYS A O 1
ATOM 760 N N . ARG A 1 96 ? 0.899 -17.734 1.17 1 92.75 96 ARG A N 1
ATOM 761 C CA . ARG A 1 96 ? 2.08 -18.531 0.857 1 92.75 96 ARG A CA 1
ATOM 762 C C . ARG A 1 96 ? 3.33 -17.656 0.8 1 92.75 96 ARG A C 1
ATOM 764 O O . ARG A 1 96 ? 4.367 -18.016 1.368 1 92.75 96 ARG A O 1
ATOM 771 N N . LEU A 1 97 ? 3.229 -16.578 0.146 1 96 97 LEU A N 1
ATOM 772 C CA . LEU A 1 97 ? 4.367 -15.672 0.002 1 96 97 LEU A CA 1
ATOM 773 C C . LEU A 1 97 ? 4.773 -15.094 1.352 1 96 97 LEU A C 1
ATOM 775 O O . LEU A 1 97 ? 5.965 -14.953 1.637 1 96 97 LEU A O 1
ATOM 779 N N . LEU A 1 98 ? 3.861 -14.766 2.191 1 93.12 98 LEU A N 1
ATOM 780 C CA . LEU A 1 98 ? 4.094 -14.094 3.461 1 93.12 98 LEU A CA 1
ATOM 781 C C . LEU A 1 98 ? 4.781 -15.023 4.453 1 93.12 98 LEU A C 1
ATOM 783 O O . LEU A 1 98 ? 5.293 -14.57 5.484 1 93.12 98 LEU A O 1
ATOM 787 N N . THR A 1 99 ? 4.828 -16.297 4.145 1 88.75 99 THR A N 1
ATOM 788 C CA . THR A 1 99 ? 5.449 -17.266 5.047 1 88.75 99 THR A CA 1
ATOM 789 C C . THR A 1 99 ? 6.848 -17.625 4.559 1 88.75 99 THR A C 1
ATOM 791 O O . THR A 1 99 ? 7.523 -18.453 5.176 1 88.75 99 THR A O 1
ATOM 794 N N . GLU A 1 100 ? 7.266 -17.078 3.498 1 89.81 100 GLU A N 1
ATOM 795 C CA . GLU A 1 100 ? 8.578 -17.391 2.934 1 89.81 100 GLU A CA 1
ATOM 796 C C . GLU A 1 100 ? 9.68 -16.609 3.621 1 89.81 100 GLU A C 1
ATOM 798 O O . GLU A 1 100 ? 9.562 -15.391 3.795 1 89.81 100 GLU A O 1
ATOM 803 N N . SER A 1 101 ? 10.727 -17.469 3.828 1 86.25 101 SER A N 1
ATOM 804 C CA . SER A 1 101 ? 11.938 -16.828 4.348 1 86.25 101 SER A CA 1
ATOM 805 C C . SER A 1 101 ? 12.789 -16.266 3.217 1 86.25 101 SER A C 1
ATOM 807 O O . SER A 1 101 ? 12.859 -16.859 2.135 1 86.25 101 SER A O 1
ATOM 809 N N . ASN A 1 102 ? 13.156 -15.086 3.107 1 89.62 102 ASN A N 1
ATOM 810 C CA . ASN A 1 102 ? 14.023 -14.414 2.148 1 89.62 102 ASN A CA 1
ATOM 811 C C . ASN A 1 102 ? 13.367 -14.305 0.776 1 89.62 102 ASN A C 1
ATOM 813 O O . ASN A 1 102 ? 13.945 -14.719 -0.229 1 89.62 102 ASN A O 1
ATOM 817 N N . LEU A 1 103 ? 12.289 -13.875 0.76 1 96.19 103 LEU A N 1
ATOM 818 C CA . LEU A 1 103 ? 11.5 -13.727 -0.458 1 96.19 103 LEU A CA 1
ATOM 819 C C . LEU A 1 103 ? 12.039 -12.586 -1.319 1 96.19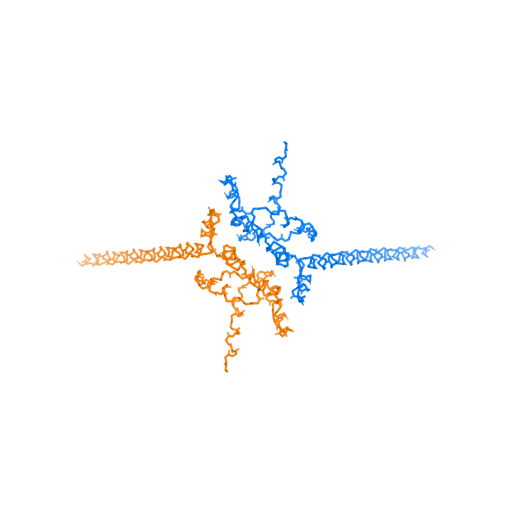 103 LEU A C 1
ATOM 821 O O . LEU A 1 103 ? 11.984 -11.422 -0.921 1 96.19 103 LEU A O 1
ATOM 825 N N . THR A 1 104 ? 12.594 -12.969 -2.484 1 97.5 104 THR A N 1
ATOM 826 C CA . THR A 1 104 ? 13.016 -11.984 -3.469 1 97.5 104 THR A CA 1
ATOM 827 C C . THR A 1 104 ? 11.883 -11.664 -4.441 1 97.5 104 THR A C 1
ATOM 829 O O . THR A 1 104 ? 10.875 -12.375 -4.484 1 97.5 104 THR A O 1
ATOM 832 N N . SER A 1 105 ? 12.031 -10.609 -5.18 1 98.19 105 SER A N 1
ATOM 833 C CA . SER A 1 105 ? 11.055 -10.258 -6.203 1 98.19 105 SER A CA 1
ATOM 834 C C . SER A 1 105 ? 10.906 -11.375 -7.234 1 98.19 105 SER A C 1
ATOM 836 O O . SER A 1 105 ? 9.781 -11.742 -7.586 1 98.19 105 SER A O 1
ATOM 838 N N . GLN A 1 106 ? 12.039 -11.883 -7.703 1 98 106 GLN A N 1
ATOM 839 C CA . GLN A 1 106 ? 12.016 -12.953 -8.695 1 98 106 GLN A CA 1
ATOM 840 C C . GLN A 1 106 ? 11.297 -14.188 -8.164 1 98 106 GLN A C 1
ATOM 842 O O . GLN A 1 106 ? 10.445 -14.758 -8.844 1 98 106 GLN A O 1
ATOM 847 N N . ARG A 1 107 ? 11.602 -14.602 -7 1 98.06 107 ARG A N 1
ATOM 848 C CA . ARG A 1 107 ? 10.969 -15.766 -6.391 1 98.06 107 ARG A CA 1
ATOM 849 C C . ARG A 1 107 ? 9.477 -15.531 -6.184 1 98.06 107 ARG A C 1
ATOM 851 O O . ARG A 1 107 ? 8.664 -16.438 -6.402 1 98.06 107 ARG A O 1
ATOM 858 N N . ALA A 1 108 ? 9.117 -14.359 -5.703 1 98.69 108 ALA A N 1
ATOM 859 C CA . ALA A 1 108 ? 7.715 -14.016 -5.508 1 98.69 108 ALA A CA 1
ATOM 860 C C . ALA A 1 108 ? 6.926 -14.18 -6.805 1 98.69 108 ALA A C 1
ATOM 862 O O . ALA A 1 108 ? 5.852 -14.789 -6.816 1 98.69 108 ALA A O 1
ATOM 863 N N . ILE A 1 109 ? 7.488 -13.641 -7.859 1 98.69 109 ILE A N 1
ATOM 864 C CA . ILE A 1 109 ? 6.836 -13.695 -9.164 1 98.69 109 ILE A CA 1
ATOM 865 C C . ILE A 1 109 ? 6.703 -15.148 -9.609 1 98.69 109 ILE A C 1
ATOM 867 O O . ILE A 1 109 ? 5.625 -15.586 -10.023 1 98.69 109 ILE A O 1
ATOM 871 N N . GLU A 1 110 ? 7.719 -15.883 -9.5 1 98.38 110 GLU A N 1
ATOM 872 C CA . GLU A 1 110 ? 7.738 -17.281 -9.93 1 98.38 110 GLU A CA 1
ATOM 873 C C . GLU A 1 110 ? 6.723 -18.109 -9.156 1 98.38 110 GLU A C 1
ATOM 875 O O . GLU A 1 110 ? 5.941 -18.859 -9.75 1 98.38 110 GLU A O 1
ATOM 880 N N . VAL A 1 111 ? 6.762 -18.047 -7.844 1 98.06 111 VAL A N 1
ATOM 881 C CA . VAL A 1 111 ? 5.836 -18.797 -6.996 1 98.06 111 VAL A CA 1
ATOM 882 C C . VAL A 1 111 ? 4.402 -18.391 -7.32 1 98.06 111 VAL A C 1
ATOM 884 O O . VAL A 1 111 ? 3.527 -19.25 -7.465 1 98.06 111 VAL A O 1
ATOM 887 N N . SER A 1 112 ? 4.16 -17.109 -7.438 1 98.69 112 SER A N 1
ATOM 888 C CA . SER A 1 112 ? 2.814 -16.609 -7.711 1 98.69 112 SER A CA 1
ATOM 889 C C . SER A 1 112 ? 2.293 -17.125 -9.047 1 98.69 112 SER A C 1
ATOM 891 O O . SER A 1 112 ? 1.156 -17.594 -9.133 1 98.69 112 SER A O 1
ATOM 893 N N . MET A 1 113 ? 3.1 -17.016 -10.047 1 98.31 113 MET A N 1
ATOM 894 C CA . MET A 1 113 ? 2.691 -17.453 -11.375 1 98.31 113 MET A CA 1
ATOM 895 C C . MET A 1 113 ? 2.43 -18.953 -11.398 1 98.31 113 MET A C 1
ATOM 897 O O . MET A 1 113 ? 1.467 -19.422 -12.023 1 98.31 113 MET A O 1
ATOM 901 N N . SER A 1 114 ? 3.295 -19.703 -10.789 1 97.69 114 SER A N 1
ATOM 902 C CA . SER A 1 114 ? 3.133 -21.156 -10.719 1 97.69 114 SER A CA 1
ATOM 903 C C . SER A 1 114 ? 1.823 -21.547 -10.039 1 97.69 114 SER A C 1
ATOM 905 O O . SER A 1 114 ? 1.089 -22.406 -10.531 1 97.69 114 SER A O 1
ATOM 907 N N . MET A 1 115 ? 1.553 -20.922 -8.938 1 96.94 115 MET A N 1
ATOM 908 C CA . MET A 1 115 ? 0.327 -21.219 -8.195 1 96.94 115 MET A CA 1
ATOM 909 C C . MET A 1 115 ? -0.901 -20.766 -8.984 1 96.94 115 MET A C 1
ATOM 911 O O . MET A 1 115 ? -1.933 -21.438 -8.969 1 96.94 115 MET A O 1
ATOM 915 N N . GLU A 1 116 ? -0.797 -19.594 -9.602 1 96.88 116 GLU A N 1
ATOM 916 C CA . GLU A 1 116 ? -1.891 -19.109 -10.438 1 96.88 116 GLU A CA 1
ATOM 917 C C . GLU A 1 116 ? -2.207 -20.109 -11.547 1 96.88 116 GLU A C 1
ATOM 919 O O . GLU A 1 116 ? -3.375 -20.391 -11.828 1 96.88 116 GLU A O 1
ATOM 924 N N . MET A 1 117 ? -1.189 -20.641 -12.227 1 94.5 117 MET A N 1
ATOM 925 C CA . MET A 1 117 ? -1.341 -21.625 -13.289 1 94.5 117 MET A CA 1
ATOM 926 C C . MET A 1 117 ? -1.948 -22.922 -12.758 1 94.5 117 MET A C 1
ATOM 928 O O . MET A 1 117 ? -2.812 -23.516 -13.406 1 94.5 117 MET A O 1
ATOM 932 N N . ALA A 1 118 ? -1.478 -23.328 -11.625 1 92 118 ALA A N 1
ATOM 933 C CA . ALA A 1 118 ? -2.004 -24.547 -11.008 1 92 118 ALA A CA 1
ATOM 934 C C . ALA A 1 118 ? -3.49 -24.406 -10.695 1 92 118 ALA A C 1
ATOM 936 O O . ALA A 1 118 ? -4.262 -25.344 -10.867 1 92 118 ALA A O 1
ATOM 937 N N . ASN A 1 119 ? -3.902 -23.281 -10.18 1 90 119 ASN A N 1
ATOM 938 C CA . ASN A 1 119 ? -5.305 -23.016 -9.859 1 90 119 ASN A CA 1
ATOM 939 C C . ASN A 1 119 ? -6.168 -23.016 -11.117 1 90 119 ASN A C 1
ATOM 941 O O . ASN A 1 119 ? -7.305 -23.484 -11.102 1 90 119 ASN A O 1
ATOM 945 N N . LYS A 1 120 ? -5.688 -22.438 -12.172 1 87 120 LYS A N 1
ATOM 946 C CA . LYS A 1 120 ? -6.406 -22.438 -13.445 1 87 120 LYS A CA 1
ATOM 947 C C . LYS A 1 120 ? -6.605 -23.844 -13.977 1 87 120 LYS A C 1
ATOM 949 O O . LYS A 1 120 ? -7.676 -24.172 -14.492 1 87 120 LYS A O 1
ATOM 954 N N . ASP A 1 121 ? -5.641 -24.656 -13.883 1 84.75 121 ASP A N 1
ATOM 955 C CA . ASP A 1 121 ? -5.699 -26.047 -14.328 1 84.75 121 ASP A CA 1
ATOM 956 C C . ASP A 1 121 ? -6.711 -26.844 -13.516 1 84.75 121 ASP A C 1
ATOM 958 O O . ASP A 1 121 ? -7.434 -27.688 -14.062 1 84.75 121 ASP A O 1
ATOM 962 N N . ALA A 1 122 ? -6.723 -26.547 -12.273 1 81.81 122 ALA A N 1
ATOM 963 C CA . ALA A 1 122 ? -7.66 -27.234 -11.391 1 81.81 122 ALA A CA 1
ATOM 964 C C . ALA A 1 122 ? -9.102 -26.875 -11.734 1 81.81 122 ALA A C 1
ATOM 966 O O . ALA A 1 122 ? -9.984 -27.75 -11.711 1 81.81 122 ALA A O 1
ATOM 967 N N . GLN A 1 123 ? -9.336 -25.688 -12.07 1 79.25 123 GLN A N 1
ATOM 968 C CA . GLN A 1 123 ? -10.672 -25.234 -12.438 1 79.25 123 GLN A CA 1
ATOM 969 C C . GLN A 1 123 ? -11.109 -25.828 -13.773 1 79.25 123 GLN A C 1
ATOM 971 O O . GLN A 1 123 ? -12.266 -26.219 -13.945 1 79.25 123 GLN A O 1
ATOM 976 N N . LEU A 1 124 ? -10.203 -25.984 -14.664 1 79.56 124 LEU A N 1
ATOM 977 C CA . LEU A 1 124 ? -10.484 -26.562 -15.977 1 79.56 124 LEU A CA 1
ATOM 978 C C . LEU A 1 124 ? -10.758 -28.047 -15.867 1 79.56 124 LEU A C 1
ATOM 980 O O . LEU A 1 124 ? -11.633 -28.578 -16.562 1 79.56 124 LEU A O 1
ATOM 984 N N . SER A 1 125 ? -10.031 -28.672 -15.047 1 77.06 125 SER A N 1
ATOM 985 C CA . SER A 1 125 ? -10.227 -30.109 -14.828 1 77.06 125 SER A CA 1
ATOM 986 C C . SER A 1 125 ? -11.562 -30.391 -14.141 1 77.06 125 SER A C 1
ATOM 988 O O . SER A 1 125 ? -12.242 -31.359 -14.469 1 77.06 125 SER A O 1
ATOM 990 N N . ALA A 1 126 ? -11.922 -29.516 -13.258 1 73.56 126 ALA A N 1
ATOM 991 C CA . ALA A 1 126 ? -13.188 -29.672 -12.547 1 73.56 126 ALA A CA 1
ATOM 992 C C . ALA A 1 126 ? -14.367 -29.438 -13.477 1 73.56 126 ALA A C 1
ATOM 994 O O . ALA A 1 126 ? -15.391 -30.125 -13.391 1 73.56 126 ALA A O 1
ATOM 995 N N . SER A 1 127 ? -14.242 -28.547 -14.352 1 73.38 127 SER A N 1
ATOM 996 C CA . SER A 1 127 ? -15.305 -28.234 -15.305 1 73.38 127 SER A CA 1
ATOM 997 C C . SER A 1 127 ? -15.477 -29.359 -16.312 1 73.38 127 SER A C 1
ATOM 999 O O . SER A 1 127 ? -16.594 -29.641 -16.766 1 73.38 127 SER A O 1
ATOM 1001 N N . THR A 1 128 ? -14.375 -30 -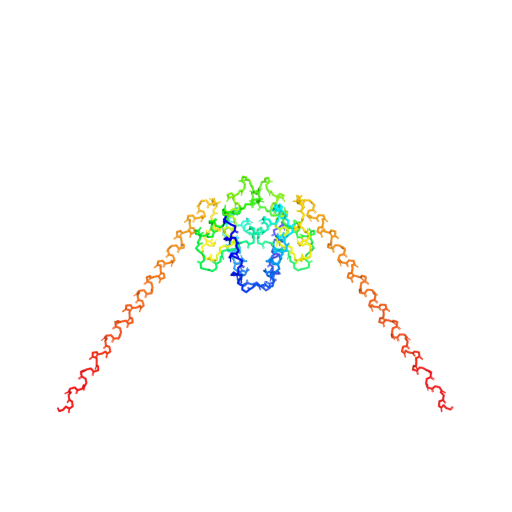16.672 1 73.19 128 THR A N 1
ATOM 1002 C CA . THR A 1 128 ? -14.438 -31.109 -17.625 1 73.19 128 THR A CA 1
ATOM 1003 C C . THR A 1 128 ? -15.086 -32.344 -16.984 1 73.19 128 THR A C 1
ATOM 1005 O O . THR A 1 128 ? -15.82 -33.062 -17.641 1 73.19 128 THR A O 1
ATOM 1008 N N . GLN A 1 129 ? -14.859 -32.469 -15.758 1 66.06 129 GLN A N 1
ATOM 1009 C CA . GLN A 1 129 ? -15.445 -33.594 -15.062 1 66.06 129 GLN A CA 1
ATOM 1010 C C . GLN A 1 129 ? -16.938 -33.406 -14.867 1 66.06 129 GLN A C 1
ATOM 1012 O O . GLN A 1 129 ? -17.719 -34.375 -14.984 1 66.06 129 GLN A 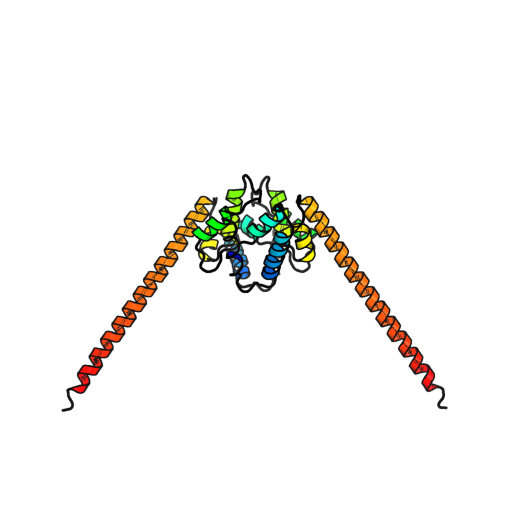O 1
ATOM 1017 N N . VAL A 1 130 ? -17.359 -32.219 -14.586 1 68.06 130 VAL A N 1
ATOM 1018 C CA . VAL A 1 130 ? -18.781 -31.922 -14.406 1 68.06 130 VAL A CA 1
ATOM 1019 C C . VAL A 1 130 ? -19.5 -32.094 -15.742 1 68.06 130 VAL A C 1
ATOM 1021 O O . VAL A 1 130 ? -20.641 -32.562 -15.773 1 68.06 130 VAL A O 1
ATOM 1024 N N . HIS A 1 131 ? -18.922 -31.672 -16.844 1 64.88 131 HIS A N 1
ATOM 1025 C CA . HIS A 1 131 ? -19.531 -31.859 -18.156 1 64.88 131 HIS A CA 1
ATOM 1026 C C . HIS A 1 131 ? -19.578 -33.344 -18.531 1 64.88 131 HIS A C 1
ATOM 1028 O O . HIS A 1 131 ? -20.547 -33.781 -19.125 1 64.88 131 HIS A O 1
ATOM 1034 N N . LYS A 1 132 ? -18.641 -34.094 -18.188 1 60.12 132 LYS A N 1
ATOM 1035 C CA . LYS A 1 132 ? -18.641 -35.531 -18.484 1 60.12 132 LYS A CA 1
ATOM 1036 C C . LYS A 1 132 ? -19.688 -36.281 -17.656 1 60.12 132 LYS A C 1
ATOM 1038 O O . LYS A 1 132 ? -20.375 -37.156 -18.172 1 60.12 132 LYS A O 1
ATOM 1043 N N . MET A 1 133 ? -19.938 -35.75 -16.438 1 63.56 133 MET A N 1
ATOM 1044 C CA . MET A 1 133 ? -20.938 -36.406 -15.594 1 63.56 133 MET A CA 1
ATOM 1045 C C . MET A 1 133 ? -22.359 -36.062 -16.047 1 63.56 133 MET A C 1
ATOM 1047 O O . MET A 1 133 ? -23.25 -36.906 -15.992 1 63.56 133 MET A O 1
ATOM 1051 N N . SER A 1 134 ? -22.516 -34.875 -16.469 1 63.91 134 SER A N 1
ATOM 1052 C CA . SER A 1 134 ? -23.844 -34.438 -16.953 1 63.91 134 SER A CA 1
ATOM 1053 C C . SER A 1 134 ? -24.203 -35.156 -18.25 1 63.91 134 SER A C 1
ATOM 1055 O O . SER A 1 134 ? -25.375 -35.469 -18.469 1 63.91 134 SER A O 1
ATOM 1057 N N . THR A 1 135 ? -23.312 -35.375 -19.141 1 61.91 135 THR A N 1
ATOM 1058 C CA . THR A 1 135 ? -23.578 -36.031 -20.406 1 61.91 135 THR A CA 1
ATOM 1059 C C . THR A 1 135 ? -23.812 -37.531 -20.188 1 61.91 135 THR A C 1
ATOM 1061 O O . THR A 1 135 ? -24.625 -38.156 -20.891 1 61.91 135 THR A O 1
ATOM 1064 N N . GLU A 1 136 ? -23.25 -38.062 -19.156 1 57.38 136 GLU A N 1
ATOM 1065 C CA . GLU A 1 136 ? -23.422 -39.5 -18.859 1 57.38 136 GLU A CA 1
ATOM 1066 C C . GLU A 1 136 ? -24.781 -39.75 -18.203 1 57.38 136 GLU A C 1
ATOM 1068 O O . GLU A 1 136 ? -25.406 -40.781 -18.484 1 57.38 136 GLU A O 1
ATOM 1073 N N . PHE A 1 137 ? -25.312 -38.75 -17.516 1 56.94 137 PHE A N 1
ATOM 1074 C CA . PHE A 1 137 ? -26.641 -38.875 -16.891 1 56.94 137 PHE A CA 1
ATOM 1075 C C . PHE A 1 137 ? -27.734 -38.719 -17.922 1 56.94 137 PHE A C 1
ATOM 1077 O O . PHE A 1 137 ? -28.781 -39.375 -17.844 1 56.94 137 PHE A O 1
ATOM 1084 N N . LYS A 1 138 ? -27.5 -37.906 -18.828 1 53 138 LYS A N 1
ATOM 1085 C CA . LYS A 1 138 ? -28.516 -37.688 -19.875 1 53 138 LYS A CA 1
ATOM 1086 C C . LYS A 1 138 ? -28.578 -38.906 -20.812 1 53 138 LYS A C 1
ATOM 1088 O O . LYS A 1 138 ? -29.656 -39.25 -21.281 1 53 138 LYS A O 1
ATOM 1093 N N . LYS A 1 139 ? -27.562 -39.625 -21.047 1 54.31 139 LYS A N 1
ATOM 1094 C CA . LYS A 1 139 ? -27.562 -40.781 -21.9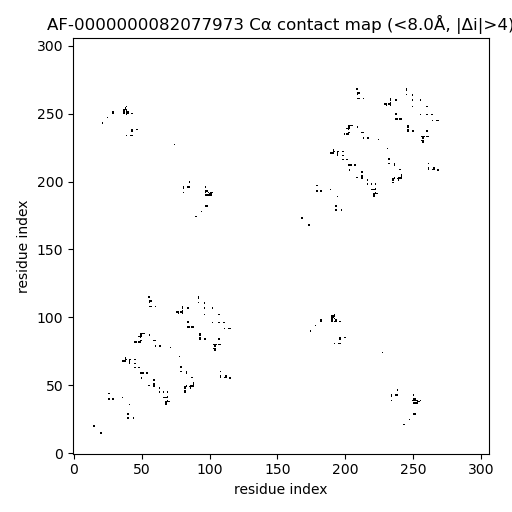22 1 54.31 139 LYS A CA 1
ATOM 1095 C C . LYS A 1 139 ? -28.234 -41.969 -21.25 1 54.31 139 LYS A C 1
ATOM 1097 O O . LYS A 1 139 ? -28.922 -42.75 -21.906 1 54.31 139 LYS A O 1
ATOM 1102 N N . LYS A 1 140 ? -28.328 -42 -20 1 54.44 140 LYS A N 1
ATOM 1103 C CA . LYS A 1 140 ? -28.984 -43.094 -19.312 1 54.44 140 LYS A CA 1
ATOM 1104 C C . LYS A 1 140 ? -30.484 -42.906 -19.266 1 54.44 140 LYS A C 1
ATOM 1106 O O . LYS A 1 140 ? -31.25 -43.844 -19.203 1 54.44 140 LYS A O 1
ATOM 1111 N N . LYS A 1 141 ? -30.859 -41.719 -19.266 1 56.75 141 LYS A N 1
ATOM 1112 C CA . LYS A 1 141 ? -32.281 -41.469 -19.156 1 56.75 141 LYS A CA 1
ATOM 1113 C C . LYS A 1 141 ? -33 -41.781 -20.484 1 56.75 141 LYS A C 1
ATOM 1115 O O . LYS A 1 141 ? -34.188 -42.094 -20.484 1 56.75 141 LYS A O 1
ATOM 1120 N N . LYS A 1 142 ? -32.375 -41.656 -21.484 1 56.12 142 LYS A N 1
ATOM 1121 C CA . LYS A 1 142 ? -32.969 -41.938 -22.781 1 56.12 142 LYS A CA 1
ATOM 1122 C C . LYS A 1 142 ? -33.156 -43.438 -23 1 56.12 142 LYS A C 1
ATOM 1124 O O . LYS A 1 142 ? -34.094 -43.875 -23.672 1 56.12 142 LYS A O 1
ATOM 1129 N N . ILE A 1 143 ? -32.438 -44.188 -22.328 1 56.84 143 ILE A N 1
ATOM 1130 C CA . ILE A 1 143 ? -32.531 -45.625 -22.531 1 56.84 143 ILE A CA 1
ATOM 1131 C C . ILE A 1 143 ? -33.719 -46.188 -21.766 1 56.84 143 ILE A C 1
ATOM 1133 O O . ILE A 1 143 ? -34.438 -47.031 -22.266 1 56.84 143 ILE A O 1
ATOM 1137 N N . THR A 1 144 ? -34.062 -45.562 -20.625 1 59.12 144 THR A N 1
ATOM 1138 C CA . THR A 1 144 ? -35.125 -46.125 -19.797 1 59.12 144 THR A CA 1
ATOM 1139 C C . THR A 1 144 ? -36.5 -45.812 -20.375 1 59.12 144 THR A C 1
ATOM 1141 O O . THR A 1 144 ? -37.469 -46.531 -20.156 1 59.12 144 THR A O 1
ATOM 1144 N N . ARG A 1 145 ? -36.625 -44.719 -21.125 1 59.28 145 ARG A N 1
ATOM 1145 C CA . ARG A 1 145 ? -37.938 -44.344 -21.641 1 59.28 145 ARG A CA 1
ATOM 1146 C C . ARG A 1 145 ? -38.312 -45.188 -22.859 1 59.28 145 ARG A C 1
ATOM 1148 O O . ARG A 1 145 ? -39.469 -45.438 -23.125 1 59.28 145 ARG A O 1
ATOM 1155 N N . GLN A 1 146 ? -37.344 -45.656 -23.594 1 57.81 146 GLN A N 1
ATOM 1156 C CA . GLN A 1 146 ? -37.656 -46.406 -24.812 1 57.81 146 GLN A CA 1
ATOM 1157 C C . GLN A 1 146 ? -38.125 -47.812 -24.469 1 57.81 146 GLN A C 1
ATOM 1159 O O . GLN A 1 146 ? -38.906 -48.406 -25.219 1 57.81 146 GLN A O 1
ATOM 1164 N N . GLU A 1 147 ? -37.812 -48.375 -23.359 1 57.88 147 GLU A N 1
ATOM 1165 C CA . GLU A 1 147 ? -38.156 -49.75 -23.062 1 57.88 147 GLU A CA 1
ATOM 1166 C C . GLU A 1 147 ? -39.625 -49.875 -22.578 1 57.88 147 GLU A C 1
ATOM 1168 O O . GLU A 1 147 ? -40.25 -50.906 -22.719 1 57.88 147 GLU A O 1
ATOM 1173 N N . VAL A 1 148 ? -40.281 -48.812 -22.141 1 58.31 148 VAL A N 1
ATOM 1174 C CA . VAL A 1 148 ? -41.594 -48.969 -21.562 1 58.31 148 VAL A CA 1
ATOM 1175 C C . VAL A 1 148 ? -42.656 -48.938 -22.672 1 58.31 148 VAL A C 1
ATOM 1177 O O . VAL A 1 148 ? -43.812 -49.344 -22.453 1 58.31 148 VAL A O 1
ATOM 1180 N N . GLY A 1 149 ? -42.312 -48.344 -23.812 1 53.22 149 GLY A N 1
ATOM 1181 C CA . GLY A 1 149 ? -43.375 -48.125 -24.766 1 53.22 149 GLY A CA 1
ATOM 1182 C C . GLY A 1 149 ? -43.781 -49.375 -25.547 1 53.22 149 GLY A C 1
ATOM 1183 O O . GLY A 1 149 ? -44.812 -49.375 -26.219 1 53.22 149 GLY A O 1
ATOM 1184 N N . ASN A 1 150 ? -42.875 -50.281 -25.672 1 55.22 150 ASN A N 1
ATOM 1185 C CA . ASN A 1 150 ? -43.219 -51.312 -26.656 1 55.22 150 ASN A CA 1
ATOM 1186 C C . ASN A 1 150 ? -44.125 -52.375 -26.062 1 55.22 150 ASN A C 1
ATOM 1188 O O . ASN A 1 150 ? -44.656 -53.25 -26.781 1 55.22 150 ASN A O 1
ATOM 1192 N N . GLN A 1 151 ? -44.281 -52.531 -24.766 1 48.78 151 GLN A N 1
ATOM 1193 C CA . GLN A 1 151 ? -44.969 -53.75 -24.359 1 48.78 151 GLN A CA 1
ATOM 1194 C C . GLN A 1 151 ? -46.5 -53.562 -24.438 1 48.78 151 GLN A C 1
ATOM 1196 O O . GLN A 1 151 ? -47.25 -54.5 -24.266 1 48.78 151 GLN A O 1
ATOM 1201 N N . VAL A 1 152 ? -47.062 -52.375 -24.578 1 50.41 152 VAL A N 1
ATOM 1202 C CA . VAL A 1 152 ? -48.5 -52.375 -24.391 1 50.41 152 VAL A CA 1
ATOM 1203 C C . VAL A 1 152 ? -49.219 -52.625 -25.734 1 50.41 152 VAL A C 1
ATOM 1205 O O . VAL A 1 152 ? -50.438 -52.812 -25.781 1 50.41 152 VAL A O 1
ATOM 1208 N N . THR A 1 153 ? -48.562 -52.906 -26.875 1 33.31 153 THR A N 1
ATOM 1209 C CA . THR A 1 153 ? -49.562 -53.375 -27.844 1 33.31 153 THR A CA 1
ATOM 1210 C C . THR A 1 153 ? -49.781 -54.875 -27.734 1 33.31 153 THR A C 1
ATOM 1212 O O . THR A 1 153 ? -48.812 -55.625 -27.531 1 33.31 153 THR A O 1
ATOM 1215 N N . MET B 1 1 ? 8.992 -8.648 33.406 1 21.08 1 MET B N 1
ATOM 1216 C CA . MET B 1 1 ? 7.613 -8.195 33.531 1 21.08 1 MET B CA 1
ATOM 1217 C C . MET B 1 1 ? 7.082 -7.605 32.25 1 21.08 1 MET B C 1
ATOM 1219 O O . MET B 1 1 ? 5.949 -7.129 32.188 1 21.08 1 MET B O 1
ATOM 1223 N N . GLY B 1 2 ? 7.949 -7.125 31.266 1 25.08 2 GLY B N 1
ATOM 1224 C CA . GLY B 1 2 ? 7.828 -6.172 30.172 1 25.08 2 GLY B CA 1
ATOM 1225 C C . GLY B 1 2 ? 6.98 -6.688 29.031 1 25.08 2 GLY B C 1
ATOM 1226 O O . GLY B 1 2 ? 7.059 -6.176 27.906 1 25.08 2 GLY B O 1
ATOM 1227 N N . GLY B 1 3 ? 6.441 -7.902 29.062 1 26.8 3 GLY B N 1
ATOM 1228 C CA . GLY B 1 3 ? 5.938 -8.688 27.953 1 26.8 3 GLY B CA 1
ATOM 1229 C C . GLY B 1 3 ? 4.578 -8.227 27.453 1 26.8 3 GLY B C 1
ATOM 1230 O O . GLY B 1 3 ? 4.059 -8.75 26.469 1 26.8 3 GLY B O 1
ATOM 1231 N N . LYS B 1 4 ? 3.592 -7.621 28.266 1 29.56 4 LYS B N 1
ATOM 1232 C CA . LYS B 1 4 ? 2.137 -7.574 28.156 1 29.56 4 LYS B CA 1
ATOM 1233 C C . LYS B 1 4 ? 1.697 -6.527 27.141 1 29.56 4 LYS B C 1
ATOM 1235 O O . LYS B 1 4 ? 0.511 -6.426 26.812 1 29.56 4 LYS B O 1
ATOM 1240 N N . THR B 1 5 ? 2.424 -5.492 27 1 29.77 5 THR B N 1
ATOM 1241 C CA . THR B 1 5 ? 1.815 -4.324 26.375 1 29.77 5 THR B CA 1
ATOM 1242 C C . THR B 1 5 ? 1.572 -4.566 24.891 1 29.77 5 THR B C 1
ATOM 1244 O O . THR B 1 5 ? 1.065 -3.693 24.188 1 29.77 5 THR B O 1
ATOM 1247 N N . PHE B 1 6 ? 2.17 -5.617 24.344 1 29.42 6 PHE B N 1
ATOM 1248 C CA . PHE B 1 6 ? 2.092 -5.789 22.891 1 29.42 6 PHE B CA 1
ATOM 1249 C C . PHE B 1 6 ? 0.685 -6.203 22.469 1 29.42 6 PHE B C 1
ATOM 1251 O O . PHE B 1 6 ? 0.363 -6.203 21.281 1 29.42 6 PHE B O 1
ATOM 1258 N N . ASN B 1 7 ? -0.245 -6.605 23.375 1 30.31 7 ASN B N 1
ATOM 1259 C CA . ASN B 1 7 ? -1.51 -7.262 23.062 1 30.31 7 ASN B CA 1
ATOM 1260 C C . ASN B 1 7 ? -2.555 -6.258 22.594 1 30.31 7 ASN B C 1
ATOM 1262 O O . ASN B 1 7 ? -3.58 -6.641 22.016 1 30.31 7 ASN B O 1
ATOM 1266 N N . LEU B 1 8 ? -2.547 -5.09 23.094 1 30.05 8 LEU B N 1
ATOM 1267 C CA . LEU B 1 8 ? -3.76 -4.277 23.078 1 30.05 8 LEU B CA 1
ATOM 1268 C C . LEU B 1 8 ? -4.055 -3.785 21.656 1 30.05 8 LEU B C 1
ATOM 1270 O O . LEU B 1 8 ? -5.219 -3.68 21.266 1 30.05 8 LEU B O 1
ATOM 1274 N N . LEU B 1 9 ? -3.076 -3.482 20.922 1 30.61 9 LEU B N 1
ATOM 1275 C CA . LEU B 1 9 ? -3.385 -2.684 19.734 1 30.61 9 LEU B CA 1
ATOM 1276 C C . LEU B 1 9 ? -4.102 -3.523 18.688 1 30.61 9 LEU B C 1
ATOM 1278 O O . LEU B 1 9 ? -4.402 -3.033 17.594 1 30.61 9 LEU B O 1
ATOM 1282 N N . ARG B 1 10 ? -4.32 -4.777 19 1 29.55 10 ARG B N 1
ATOM 1283 C CA . ARG B 1 10 ? -4.961 -5.648 18.016 1 29.55 10 ARG B CA 1
ATOM 1284 C C . ARG B 1 10 ? -6.414 -5.246 17.781 1 29.55 10 ARG B C 1
ATOM 1286 O O . ARG B 1 10 ? -7.027 -5.656 16.797 1 29.55 10 ARG B O 1
ATOM 1293 N N . SER B 1 11 ? -7.074 -4.859 18.797 1 29.7 11 SER B N 1
ATOM 1294 C CA . SER B 1 11 ? -8.523 -4.992 18.797 1 29.7 11 SER B CA 1
ATOM 1295 C C . SER B 1 11 ? -9.18 -3.955 17.891 1 29.7 11 SER B C 1
ATOM 1297 O O . SER B 1 11 ? -10.375 -4.035 17.609 1 29.7 11 SER B O 1
ATOM 1299 N N . LEU B 1 12 ? -8.703 -2.848 17.891 1 29.7 12 LEU B N 1
ATOM 1300 C CA . LEU B 1 12 ? -9.641 -1.841 17.406 1 29.7 12 LEU B CA 1
ATOM 1301 C C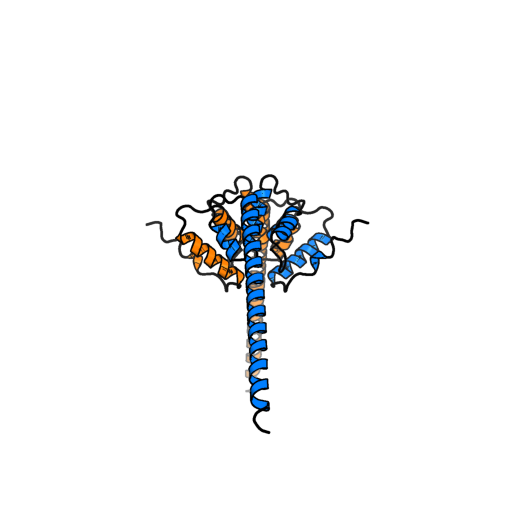 . LEU B 1 12 ? -9.781 -1.923 15.891 1 29.7 12 LEU B C 1
ATOM 1303 O O . LEU B 1 12 ? -9.281 -1.057 15.172 1 29.7 12 LEU B O 1
ATOM 1307 N N . VAL B 1 13 ? -9.664 -3.123 15.344 1 31.53 13 VAL B N 1
ATOM 1308 C CA . VAL B 1 13 ? -9.797 -3.316 13.906 1 31.53 13 VAL B CA 1
ATOM 1309 C C . VAL B 1 13 ? -11.211 -2.949 13.461 1 31.53 13 VAL B C 1
ATOM 1311 O O . VAL B 1 13 ? -12.188 -3.453 14.008 1 31.53 13 VAL B O 1
ATOM 1314 N N . THR B 1 14 ? -11.414 -1.759 13.039 1 33 14 THR B N 1
ATOM 1315 C CA . THR B 1 14 ? -12.625 -1.271 12.391 1 33 14 THR B CA 1
ATOM 1316 C C . THR B 1 14 ? -13.242 -2.355 11.508 1 33 14 THR B C 1
ATOM 1318 O O . THR B 1 14 ? -12.547 -3.281 11.078 1 33 14 THR B O 1
ATOM 1321 N N . PRO B 1 15 ? -14.516 -2.223 11.312 1 33.91 15 PRO B N 1
ATOM 1322 C CA . PRO B 1 15 ? -15.266 -3.148 10.453 1 33.91 15 PRO B CA 1
ATOM 1323 C C . PRO B 1 15 ? -14.539 -3.459 9.148 1 33.91 15 PRO B C 1
ATOM 1325 O O . PRO B 1 15 ? -14.125 -2.543 8.438 1 33.91 15 PRO B O 1
ATOM 1328 N N . GLU B 1 16 ? -13.812 -4.582 9.117 1 36.91 16 GLU B N 1
ATOM 1329 C CA . GLU B 1 16 ? -12.891 -5.172 8.156 1 36.91 16 GLU B CA 1
ATOM 1330 C C . GLU B 1 16 ? -13.523 -5.262 6.77 1 36.91 16 GLU B C 1
ATOM 1332 O O . GLU B 1 16 ? -14.641 -5.758 6.621 1 36.91 16 GLU B O 1
ATOM 1337 N N . LYS B 1 17 ? -13.367 -4.258 6.023 1 38.16 17 LYS B N 1
ATOM 1338 C CA . LYS B 1 17 ? -13.766 -4.598 4.66 1 38.16 17 LYS B CA 1
ATOM 1339 C C . LYS B 1 17 ? -13.242 -5.977 4.262 1 38.16 17 LYS B C 1
ATOM 1341 O O . LYS B 1 17 ? -12.195 -6.414 4.754 1 38.16 17 LYS B O 1
ATOM 1346 N N . PRO B 1 18 ? -14.008 -6.711 3.65 1 40.28 18 PRO B N 1
ATOM 1347 C CA . PRO B 1 18 ? -13.625 -8.094 3.377 1 40.28 18 PRO B CA 1
ATOM 1348 C C . PRO B 1 18 ? -12.125 -8.258 3.145 1 40.28 18 PRO B C 1
ATOM 1350 O O . PRO B 1 18 ? -11.539 -9.281 3.52 1 40.28 18 PRO B O 1
ATOM 1353 N N . GLY B 1 19 ? -11.422 -7.367 2.604 1 40.66 19 GLY B N 1
ATOM 1354 C CA . GLY B 1 19 ? -9.984 -7.5 2.402 1 40.66 19 GLY B CA 1
ATOM 1355 C C . GLY B 1 19 ? -9.188 -7.348 3.684 1 40.66 19 GLY B C 1
ATOM 1356 O O . GLY B 1 19 ? -8.062 -7.844 3.783 1 40.66 19 GLY B O 1
ATOM 1357 N N . ASP B 1 20 ? -9.633 -6.57 4.586 1 46.22 20 ASP B N 1
ATOM 1358 C CA . ASP B 1 20 ? -8.938 -6.293 5.836 1 46.22 20 ASP B CA 1
ATOM 1359 C C . ASP B 1 20 ? -8.984 -7.496 6.773 1 46.22 20 ASP B C 1
ATOM 1361 O O . ASP B 1 20 ? -8.055 -7.727 7.547 1 46.22 20 ASP B O 1
ATOM 1365 N N . LYS B 1 21 ? -10.117 -8.109 6.781 1 50.38 21 LYS B N 1
ATOM 1366 C CA . LYS B 1 21 ? -10.219 -9.305 7.613 1 50.38 21 LYS B CA 1
ATOM 1367 C C . LYS B 1 21 ? -9.117 -10.305 7.281 1 50.38 21 LYS B C 1
ATOM 1369 O O . LYS B 1 21 ? -8.547 -10.93 8.18 1 50.38 21 LYS B O 1
ATOM 1374 N N . SER B 1 22 ? -8.844 -10.305 5.973 1 56.62 22 SER B N 1
ATOM 1375 C CA . SER B 1 22 ? -7.867 -11.297 5.523 1 56.62 22 SER B CA 1
ATOM 1376 C C . SER B 1 22 ? -6.453 -10.914 5.949 1 56.62 22 SER B C 1
ATOM 1378 O O . SER B 1 22 ? -5.676 -11.773 6.371 1 56.62 22 SER B O 1
ATOM 1380 N N . TYR B 1 23 ? -6.301 -9.625 6.176 1 57 23 TYR B N 1
ATOM 1381 C CA . TYR B 1 23 ? -4.98 -9.188 6.613 1 57 23 TYR B CA 1
ATOM 1382 C C . TYR B 1 23 ? -4.715 -9.609 8.055 1 57 23 TYR B C 1
ATOM 1384 O O . TYR B 1 23 ? -3.674 -10.203 8.352 1 57 23 TYR B O 1
ATOM 1392 N N . ASP B 1 24 ? -5.574 -9.164 8.836 1 58.41 24 ASP B N 1
ATOM 1393 C CA . ASP B 1 24 ? -5.391 -9.453 10.258 1 58.41 24 ASP B CA 1
ATOM 1394 C C . ASP B 1 24 ? -5.281 -10.961 10.5 1 58.41 24 ASP B C 1
ATOM 1396 O O . ASP B 1 24 ? -4.488 -11.406 11.328 1 58.41 24 ASP B O 1
ATOM 1400 N N . GLU B 1 25 ? -6.07 -11.562 9.828 1 62.56 25 GLU B N 1
ATOM 1401 C CA . GLU B 1 25 ? -6.02 -13.016 9.961 1 62.56 25 GLU B CA 1
ATOM 1402 C C . GLU B 1 25 ? -4.691 -13.57 9.453 1 62.56 25 GLU B C 1
ATOM 1404 O O . GLU B 1 25 ? -4.117 -14.477 10.062 1 62.56 25 GLU B O 1
ATOM 1409 N N . ILE B 1 26 ? -4.234 -13.031 8.422 1 64.31 26 ILE B N 1
ATOM 1410 C CA . ILE B 1 26 ? -2.957 -13.469 7.867 1 64.31 26 ILE B CA 1
ATOM 1411 C C . ILE B 1 26 ? -1.829 -13.141 8.844 1 64.31 26 ILE B C 1
ATOM 1413 O O . ILE B 1 26 ? -1.003 -14 9.156 1 64.31 26 ILE B O 1
ATOM 1417 N N . VAL B 1 27 ? -1.922 -11.992 9.328 1 63.19 27 VAL B N 1
ATOM 1418 C CA . VAL B 1 27 ? -0.878 -11.539 10.242 1 63.19 27 VAL B CA 1
ATOM 1419 C C . VAL B 1 27 ? -0.917 -12.375 11.523 1 63.19 27 VAL B C 1
ATOM 1421 O O . VAL B 1 27 ? 0.13 -12.742 12.062 1 63.19 27 VAL B O 1
ATOM 1424 N N . ALA B 1 28 ? -2.111 -12.562 11.953 1 63.38 28 ALA B N 1
ATOM 1425 C CA . ALA B 1 28 ? -2.262 -13.375 13.156 1 63.38 28 ALA B CA 1
ATOM 1426 C C . ALA B 1 28 ? -1.706 -14.781 12.938 1 63.38 28 ALA B C 1
ATOM 1428 O O . ALA B 1 28 ? -1.069 -15.352 13.828 1 63.38 28 ALA B O 1
ATOM 1429 N N . THR B 1 29 ? -1.991 -15.32 11.883 1 61.72 29 THR B N 1
ATOM 1430 C CA . THR B 1 29 ? -1.496 -16.656 11.555 1 61.72 29 THR B CA 1
ATOM 1431 C C . THR B 1 29 ? 0.026 -16.656 11.438 1 61.72 29 THR B C 1
ATOM 1433 O O . THR B 1 29 ? 0.687 -17.609 11.867 1 61.72 29 THR B O 1
ATOM 1436 N N . LEU B 1 30 ? 0.556 -15.648 10.945 1 61.78 30 LEU B N 1
ATOM 1437 C CA . LEU B 1 30 ? 2 -15.531 10.766 1 61.78 30 LEU B CA 1
ATOM 1438 C C . LEU B 1 30 ? 2.703 -15.383 12.109 1 61.78 30 LEU B C 1
ATOM 1440 O O . LEU B 1 30 ? 3.814 -15.883 12.289 1 61.78 30 LEU B O 1
ATOM 1444 N N . LYS B 1 31 ? 2.16 -14.602 13.008 1 59.25 31 LYS B N 1
ATOM 1445 C CA . LYS B 1 31 ? 2.752 -14.367 14.32 1 59.25 31 LYS B CA 1
ATOM 1446 C C . LYS B 1 31 ? 2.848 -15.664 15.117 1 59.25 31 LYS B C 1
ATOM 1448 O O . LYS B 1 31 ? 3.775 -15.844 15.914 1 59.25 31 LYS B O 1
ATOM 1453 N N . GLY B 1 32 ? 1.882 -16.484 15.102 1 54.97 32 GLY B N 1
ATOM 1454 C CA . GLY B 1 32 ? 1.926 -17.719 15.875 1 54.97 32 GLY B CA 1
ATOM 1455 C C . GLY B 1 32 ? 3.066 -18.625 15.469 1 54.97 32 GLY B C 1
ATOM 1456 O O . GLY B 1 32 ? 3.498 -19.469 16.266 1 54.97 32 GLY B O 1
ATOM 1457 N N . HIS B 1 33 ? 3.514 -18.703 14.32 1 51.81 33 HIS B N 1
ATOM 1458 C CA . HIS B 1 33 ? 4.422 -19.75 13.867 1 51.81 33 HIS B CA 1
ATOM 1459 C C . HIS B 1 33 ? 5.855 -19.234 13.773 1 51.81 33 HIS B C 1
ATOM 1461 O O . HIS B 1 33 ? 6.793 -20.031 13.617 1 51.81 33 HIS B O 1
ATOM 1467 N N . SER B 1 34 ? 6.141 -17.984 13.672 1 56.25 34 SER B N 1
ATOM 1468 C CA . SER B 1 34 ? 7.516 -17.703 13.273 1 56.25 34 SER B CA 1
ATOM 1469 C C . SER B 1 34 ? 8.312 -17.094 14.43 1 56.25 34 SER B C 1
ATOM 1471 O O . SER B 1 34 ? 8.031 -15.984 14.867 1 56.25 34 SER B O 1
ATOM 1473 N N . PRO B 1 35 ? 9.227 -17.953 15.039 1 62.41 35 PRO B N 1
ATOM 1474 C CA . PRO B 1 35 ? 10.18 -17.438 16.031 1 62.41 35 PRO B CA 1
ATOM 1475 C C . PRO B 1 35 ? 10.852 -16.141 15.586 1 62.41 35 PRO B C 1
ATOM 1477 O O . PRO B 1 35 ? 11.133 -15.266 16.406 1 62.41 35 PRO B O 1
ATOM 1480 N N . LYS B 1 36 ? 11.336 -16.109 14.281 1 74.44 36 LYS B N 1
ATOM 1481 C CA . LYS B 1 36 ? 12 -14.914 13.773 1 74.44 36 LYS B CA 1
ATOM 1482 C C . LYS B 1 36 ? 11.086 -14.148 12.812 1 74.44 36 LYS B C 1
ATOM 1484 O O . LYS B 1 36 ? 10.461 -14.742 11.938 1 74.44 36 LYS B O 1
ATOM 1489 N N . PRO B 1 37 ? 11.016 -12.914 13.117 1 80.69 37 PRO B N 1
ATOM 1490 C CA . PRO B 1 37 ? 10.148 -12.141 12.227 1 80.69 37 PRO B CA 1
ATOM 1491 C C . PRO B 1 37 ? 10.562 -12.258 10.758 1 80.69 37 PRO B C 1
ATOM 1493 O O . PRO B 1 37 ? 11.75 -12.273 10.445 1 80.69 37 PRO B O 1
ATOM 1496 N N . LEU B 1 38 ? 9.641 -12.57 9.922 1 87.56 38 LEU B N 1
ATOM 1497 C CA . LEU B 1 38 ? 9.859 -12.609 8.477 1 87.56 38 LEU B CA 1
ATOM 1498 C C . LEU B 1 38 ? 9.812 -11.203 7.883 1 87.56 38 LEU B C 1
ATOM 1500 O O . LEU B 1 38 ? 8.875 -10.445 8.141 1 87.56 38 LEU B O 1
ATOM 1504 N N . VAL B 1 39 ? 10.812 -10.828 7.117 1 93.12 39 VAL B N 1
ATOM 1505 C CA . VAL B 1 39 ? 10.945 -9.492 6.551 1 93.12 39 VAL B CA 1
ATOM 1506 C C . VAL B 1 39 ? 9.711 -9.164 5.711 1 93.12 39 VAL B C 1
ATOM 1508 O O . VAL B 1 39 ? 9.133 -8.086 5.848 1 93.12 39 VAL B O 1
ATOM 1511 N N . ILE B 1 40 ? 9.266 -10.047 4.844 1 94.5 40 ILE B N 1
ATOM 1512 C CA . ILE B 1 40 ? 8.156 -9.781 3.932 1 94.5 40 ILE B CA 1
ATOM 1513 C C . ILE B 1 40 ? 6.871 -9.57 4.73 1 94.5 40 ILE B C 1
ATOM 1515 O O . ILE B 1 40 ? 6.039 -8.734 4.371 1 94.5 40 ILE B O 1
ATOM 1519 N N . ALA B 1 41 ? 6.684 -10.328 5.77 1 91.81 41 ALA B N 1
ATOM 1520 C CA . ALA B 1 41 ? 5.496 -10.164 6.605 1 91.81 41 ALA B CA 1
ATOM 1521 C C . ALA B 1 41 ? 5.504 -8.805 7.305 1 91.81 41 ALA B C 1
ATOM 1523 O O . ALA B 1 41 ? 4.469 -8.148 7.41 1 91.81 41 ALA B O 1
ATOM 1524 N N . GLU B 1 42 ? 6.695 -8.391 7.777 1 93 42 GLU B N 1
ATOM 1525 C CA . GLU B 1 42 ? 6.812 -7.094 8.43 1 93 42 GLU B CA 1
ATOM 1526 C C . GLU B 1 42 ? 6.586 -5.957 7.438 1 93 42 GLU B C 1
ATOM 1528 O O . GLU B 1 42 ? 5.926 -4.965 7.762 1 93 42 GLU B O 1
ATOM 1533 N N . ARG B 1 43 ? 7.133 -6.09 6.281 1 95 43 ARG B N 1
ATOM 1534 C CA . ARG B 1 43 ? 6.93 -5.086 5.242 1 95 43 ARG B CA 1
ATOM 1535 C C . ARG B 1 43 ? 5.465 -5.023 4.816 1 95 43 ARG B C 1
ATOM 1537 O O . ARG B 1 43 ? 4.934 -3.945 4.551 1 95 43 ARG B O 1
ATOM 1544 N N . PHE B 1 44 ? 4.84 -6.156 4.762 1 94.25 44 PHE B N 1
ATOM 1545 C CA . PHE B 1 44 ? 3.414 -6.215 4.449 1 94.25 44 PHE B CA 1
ATOM 1546 C C . PHE B 1 44 ? 2.605 -5.434 5.48 1 94.25 44 PHE B C 1
ATOM 1548 O O . PHE B 1 44 ? 1.757 -4.617 5.121 1 94.25 44 PHE B O 1
ATOM 1555 N N . ARG B 1 45 ? 2.857 -5.68 6.73 1 92.69 45 ARG B N 1
ATOM 1556 C CA . ARG B 1 45 ? 2.166 -4.977 7.805 1 92.69 45 ARG B CA 1
ATOM 1557 C C . ARG B 1 45 ? 2.408 -3.475 7.723 1 92.69 45 ARG B C 1
ATOM 1559 O O . ARG B 1 45 ? 1.487 -2.68 7.926 1 92.69 45 ARG B O 1
ATOM 1566 N N . PHE B 1 46 ? 3.611 -3.119 7.449 1 95.69 46 PHE B N 1
ATOM 1567 C CA . PHE B 1 46 ? 3.975 -1.714 7.316 1 95.69 46 PHE B CA 1
ATOM 1568 C C . PHE B 1 46 ? 3.166 -1.045 6.211 1 95.69 46 PHE B C 1
ATOM 1570 O O . PHE B 1 46 ? 2.561 0.007 6.43 1 95.69 46 PHE B O 1
ATOM 1577 N N . HIS B 1 47 ? 3.127 -1.665 5.004 1 96.19 47 HIS B N 1
ATOM 1578 C CA . HIS B 1 47 ? 2.5 -1.063 3.832 1 96.19 47 HIS B CA 1
ATOM 1579 C C . HIS B 1 47 ? 0.982 -1.026 3.977 1 96.19 47 HIS B C 1
ATOM 1581 O O . HIS B 1 47 ? 0.307 -0.256 3.289 1 96.19 47 HIS B O 1
ATOM 1587 N N . LYS B 1 48 ? 0.482 -1.799 4.895 1 93.31 48 LYS B N 1
ATOM 1588 C CA . LYS B 1 48 ? -0.963 -1.857 5.094 1 93.31 48 LYS B CA 1
ATOM 1589 C C . LYS B 1 48 ? -1.398 -0.952 6.242 1 93.31 48 LYS B C 1
ATOM 1591 O O . LYS B 1 48 ? -2.594 -0.738 6.449 1 93.31 48 LYS B O 1
ATOM 1596 N N . ARG B 1 49 ? -0.49 -0.47 6.965 1 94.19 49 ARG B N 1
ATOM 1597 C CA . ARG B 1 49 ? -0.827 0.36 8.117 1 94.19 49 ARG B CA 1
ATOM 1598 C C . ARG B 1 49 ? -1.329 1.73 7.676 1 94.19 49 ARG B C 1
ATOM 1600 O O . ARG B 1 49 ? -0.549 2.562 7.207 1 94.19 49 ARG B O 1
ATOM 1607 N N . ASN B 1 50 ? -2.533 2.008 7.812 1 95.88 50 ASN B N 1
ATOM 1608 C CA . ASN B 1 50 ? -3.143 3.305 7.543 1 95.88 50 ASN B CA 1
ATOM 1609 C C . ASN B 1 50 ? -3.439 4.062 8.836 1 95.88 50 ASN B C 1
ATOM 1611 O O . ASN B 1 50 ? -3.535 3.463 9.906 1 95.88 50 ASN B O 1
ATOM 1615 N N . GLN B 1 51 ? -3.58 5.371 8.641 1 97 51 GLN B N 1
ATOM 1616 C CA . GLN B 1 51 ? -3.969 6.195 9.781 1 97 51 GLN B CA 1
ATOM 1617 C C . GLN B 1 51 ? -5.348 5.801 10.297 1 97 51 GLN B C 1
ATOM 1619 O O . GLN B 1 51 ? -6.305 5.707 9.523 1 97 51 GLN B O 1
ATOM 1624 N N . GLU B 1 52 ? -5.418 5.578 11.586 1 96.31 52 GLU B N 1
ATOM 1625 C CA . GLU B 1 52 ? -6.684 5.184 12.195 1 96.31 52 GLU B CA 1
ATOM 1626 C C . GLU B 1 52 ? -7.527 6.406 12.547 1 96.31 52 GLU B C 1
ATOM 1628 O O . GLU B 1 52 ? -7.008 7.52 12.656 1 96.31 52 GLU B O 1
ATOM 1633 N N . GLU B 1 53 ? -8.859 6.156 12.711 1 95.06 53 GLU B N 1
ATOM 1634 C CA . GLU B 1 53 ? -9.734 7.223 13.18 1 95.06 53 GLU B CA 1
ATOM 1635 C C . GLU B 1 53 ? -9.297 7.734 14.555 1 95.06 53 GLU B C 1
ATOM 1637 O O . GLU B 1 53 ? -9.023 6.945 15.453 1 95.06 53 GLU B O 1
ATOM 1642 N N . GLY B 1 54 ? -9.203 9.031 14.641 1 95.19 54 GLY B N 1
ATOM 1643 C CA . GLY B 1 54 ? -8.812 9.633 15.914 1 95.19 54 GLY B CA 1
ATOM 1644 C C . GLY B 1 54 ? -7.312 9.664 16.125 1 95.19 54 GLY B C 1
ATOM 1645 O O . GLY B 1 54 ? -6.828 10.273 17.078 1 95.19 54 GLY B O 1
ATOM 1646 N N . GLU B 1 55 ? -6.598 9.055 15.352 1 97.56 55 GLU B N 1
ATOM 1647 C CA . GLU B 1 55 ? -5.137 9.055 15.422 1 97.56 55 GLU B CA 1
ATOM 1648 C C . GLU B 1 55 ? -4.555 10.289 14.742 1 97.56 55 GLU B C 1
ATOM 1650 O O . GLU B 1 55 ? -4.828 10.547 13.57 1 97.56 55 GLU B O 1
ATOM 1655 N N . SER B 1 56 ? -3.793 11.07 15.484 1 98.06 56 SER B N 1
ATOM 1656 C CA . SER B 1 56 ? -3.176 12.258 14.898 1 98.06 56 SER B CA 1
ATOM 1657 C C . SER B 1 56 ? -2.068 11.875 13.922 1 98.06 56 SER B C 1
ATOM 1659 O O . SER B 1 56 ? -1.579 10.742 13.938 1 98.06 56 SER B O 1
ATOM 1661 N N . ILE B 1 57 ? -1.6 12.828 13.156 1 98.5 57 ILE B N 1
ATOM 1662 C CA . ILE B 1 57 ? -0.489 12.625 12.234 1 98.5 57 ILE B CA 1
ATOM 1663 C C . ILE B 1 57 ? 0.764 12.227 13.016 1 98.5 57 ILE B C 1
ATOM 1665 O O . ILE B 1 57 ? 1.484 11.312 12.617 1 98.5 57 ILE B O 1
ATOM 1669 N N . SER B 1 58 ? 0.995 12.992 14.07 1 98.44 58 SER B N 1
ATOM 1670 C CA . SER B 1 58 ? 2.17 12.719 14.891 1 98.44 58 SER B CA 1
ATOM 1671 C C . SER B 1 58 ? 2.143 11.289 15.43 1 98.44 58 SER B C 1
ATOM 1673 O O . SER B 1 58 ? 3.168 10.609 15.453 1 98.44 58 SER B O 1
ATOM 1675 N N . GLN B 1 59 ? 1.03 10.805 15.898 1 98.5 59 GLN B N 1
ATOM 1676 C CA . GLN B 1 59 ? 0.88 9.445 16.406 1 98.5 59 GLN B CA 1
ATOM 1677 C C . GLN B 1 59 ? 1.058 8.422 15.289 1 98.5 59 GLN B C 1
ATOM 1679 O O . GLN B 1 59 ? 1.727 7.402 15.477 1 98.5 59 GLN B O 1
ATOM 1684 N N . PHE B 1 60 ? 0.435 8.688 14.195 1 98.38 60 PHE B N 1
ATOM 1685 C CA . PHE B 1 60 ? 0.521 7.809 13.039 1 98.38 60 PHE B CA 1
ATOM 1686 C C . PHE B 1 60 ? 1.969 7.637 12.594 1 98.38 60 PHE B C 1
ATOM 1688 O O . PHE B 1 60 ? 2.443 6.508 12.43 1 98.38 60 PHE B O 1
ATOM 1695 N N . VAL B 1 61 ? 2.746 8.727 12.508 1 98.62 61 VAL B N 1
ATOM 1696 C CA . VAL B 1 61 ? 4.148 8.719 12.102 1 98.62 61 VAL B CA 1
ATOM 1697 C C . VAL B 1 61 ? 4.98 7.965 13.133 1 98.62 61 VAL B C 1
ATOM 1699 O O . VAL B 1 61 ? 5.902 7.223 12.781 1 98.62 61 VAL B O 1
ATOM 1702 N N . ALA B 1 62 ? 4.68 8.203 14.383 1 98.06 62 ALA B N 1
ATOM 1703 C CA . ALA B 1 62 ? 5.398 7.512 15.453 1 98.06 62 ALA B CA 1
ATOM 1704 C C . ALA B 1 62 ? 5.258 6 15.312 1 98.06 62 ALA B C 1
ATOM 1706 O O . ALA B 1 62 ? 6.23 5.258 15.492 1 98.06 62 ALA B O 1
ATOM 1707 N N . VAL B 1 63 ? 4.098 5.512 15.023 1 97.56 63 VAL B N 1
ATOM 1708 C CA . VAL B 1 63 ? 3.857 4.082 14.836 1 97.56 63 VAL B CA 1
ATOM 1709 C C . VAL B 1 63 ? 4.668 3.574 13.648 1 97.56 63 VAL B C 1
ATOM 1711 O O . VAL B 1 63 ? 5.309 2.523 13.734 1 97.56 63 VAL B O 1
ATOM 1714 N N . LEU B 1 64 ? 4.648 4.293 12.484 1 98 64 LEU B N 1
ATOM 1715 C CA . LEU B 1 64 ? 5.387 3.885 11.297 1 98 64 LEU B CA 1
ATOM 1716 C C . LEU B 1 64 ? 6.875 3.762 11.602 1 98 64 LEU B C 1
ATOM 1718 O O . LEU B 1 64 ? 7.543 2.848 11.109 1 98 64 LEU B O 1
ATOM 1722 N N . LYS B 1 65 ? 7.359 4.676 12.43 1 97.25 65 LYS B N 1
ATOM 1723 C CA . LYS B 1 65 ? 8.781 4.711 12.75 1 97.25 65 LYS B CA 1
ATOM 1724 C C . LYS B 1 65 ? 9.156 3.57 13.695 1 97.25 65 LYS B C 1
ATOM 1726 O O . LYS B 1 65 ? 10.344 3.27 13.867 1 97.25 65 LYS B O 1
ATOM 1731 N N . GLN B 1 66 ? 8.18 2.961 14.242 1 95.62 66 GLN B N 1
ATOM 1732 C CA . GLN B 1 66 ? 8.445 1.919 15.227 1 95.62 66 GLN B CA 1
ATOM 1733 C C . GLN B 1 66 ? 8.516 0.543 14.57 1 95.62 66 GLN B C 1
ATOM 1735 O O . GLN B 1 66 ? 8.898 -0.437 15.211 1 95.62 66 GLN B O 1
ATOM 1740 N N . PHE B 1 67 ? 8.094 0.449 13.336 1 93.12 67 PHE B N 1
ATOM 1741 C CA . PHE B 1 67 ? 8.188 -0.84 12.664 1 93.12 67 PHE B CA 1
ATOM 1742 C C . PHE B 1 67 ? 9.641 -1.307 12.594 1 93.12 67 PHE B C 1
ATOM 1744 O O . PHE B 1 67 ? 10.531 -0.52 12.289 1 93.12 67 PHE B O 1
ATOM 1751 N N . GLU B 1 68 ? 9.789 -2.557 12.969 1 88 68 GLU B N 1
ATOM 1752 C CA . GLU B 1 68 ? 11.117 -3.168 12.992 1 88 68 GLU B CA 1
ATOM 1753 C C . GLU B 1 68 ? 11.188 -4.363 12.047 1 88 68 GLU B C 1
ATOM 1755 O O . GLU B 1 68 ? 10.156 -4.848 11.57 1 88 68 GLU B O 1
ATOM 1760 N N . HIS B 1 69 ? 12.438 -4.746 11.602 1 88.25 69 HIS B N 1
ATOM 1761 C CA . HIS B 1 69 ? 12.742 -5.945 10.828 1 88.25 69 HIS B CA 1
ATOM 1762 C C . HIS B 1 69 ? 12.18 -5.848 9.414 1 88.25 69 HIS B C 1
ATOM 1764 O O . HIS B 1 69 ? 11.852 -6.867 8.797 1 88.25 69 HIS B O 1
ATOM 1770 N N . CYS B 1 70 ? 11.93 -4.621 9 1 94.12 70 CYS B N 1
ATOM 1771 C CA . CYS B 1 70 ? 11.445 -4.395 7.645 1 94.12 70 CYS B CA 1
ATOM 1772 C C . CYS B 1 70 ? 12.609 -4.324 6.66 1 94.12 70 CYS B C 1
ATOM 1774 O O . CYS B 1 70 ? 12.414 -4.461 5.449 1 94.12 70 CYS B O 1
ATOM 1776 N N . GLU B 1 71 ? 13.836 -3.984 7.156 1 94.81 71 GLU B N 1
ATOM 1777 C CA . GLU B 1 71 ? 15.07 -3.924 6.371 1 94.81 71 GLU B CA 1
ATOM 1778 C C . GLU B 1 71 ? 14.93 -2.955 5.203 1 94.81 71 GLU B C 1
ATOM 1780 O O . GLU B 1 71 ? 15.328 -3.271 4.078 1 94.81 71 GLU B O 1
ATOM 1785 N N . PHE B 1 72 ? 14.352 -1.772 5.387 1 95.5 72 PHE B N 1
ATOM 1786 C CA . PHE B 1 72 ? 14.227 -0.764 4.344 1 95.5 72 PHE B CA 1
ATOM 1787 C C . PHE B 1 72 ? 15.562 -0.076 4.09 1 95.5 72 PHE B C 1
ATOM 1789 O O . PHE B 1 72 ? 15.789 0.465 3.004 1 95.5 72 PHE B O 1
ATOM 1796 N N . GLY B 1 73 ? 16.453 -0.08 5.23 1 92.88 73 GLY B N 1
ATOM 1797 C CA . GLY B 1 73 ? 17.766 0.52 5.078 1 92.88 73 GLY B CA 1
ATOM 1798 C C . GLY B 1 73 ? 17.719 2 4.754 1 92.88 73 GLY B C 1
ATOM 1799 O O . GLY B 1 73 ? 17.047 2.771 5.449 1 92.88 73 GLY B O 1
ATOM 1800 N N . ARG B 1 74 ? 18.344 2.451 3.67 1 91.5 74 ARG B N 1
ATOM 1801 C CA . ARG B 1 74 ? 18.469 3.855 3.297 1 91.5 74 ARG B CA 1
ATOM 1802 C C . ARG B 1 74 ? 17.156 4.398 2.756 1 91.5 74 ARG B C 1
ATOM 1804 O O . ARG B 1 74 ? 16.969 5.613 2.648 1 91.5 74 ARG B O 1
ATOM 1811 N N . SER B 1 75 ? 16.234 3.529 2.416 1 94.81 75 SER B N 1
ATOM 1812 C CA . SER B 1 75 ? 14.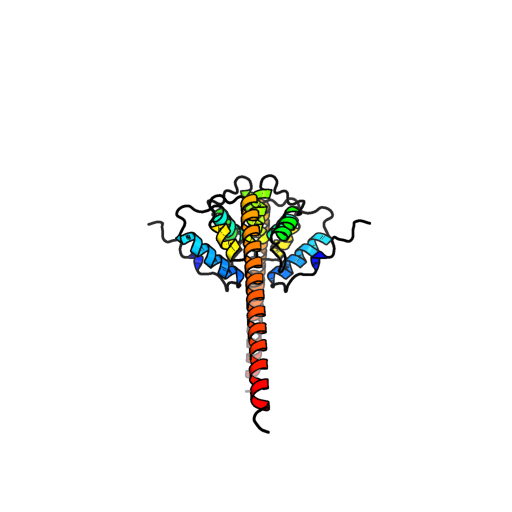969 3.961 1.827 1 94.81 75 SER B CA 1
ATOM 1813 C C . SER B 1 75 ? 13.914 4.184 2.9 1 94.81 75 SER B C 1
ATOM 1815 O O . SER B 1 75 ? 12.758 4.492 2.586 1 94.81 75 SER B O 1
ATOM 1817 N N . MET B 1 76 ? 14.328 4.066 4.184 1 95.5 76 MET B N 1
ATOM 1818 C CA . MET B 1 76 ? 13.344 4.125 5.266 1 95.5 76 MET B CA 1
ATOM 1819 C C . MET B 1 76 ? 12.617 5.465 5.266 1 95.5 76 MET B C 1
ATOM 1821 O O . MET B 1 76 ? 11.391 5.504 5.352 1 95.5 76 MET B O 1
ATOM 1825 N N . SER B 1 77 ? 13.359 6.551 5.148 1 96.44 77 SER B N 1
ATOM 1826 C CA . SER B 1 77 ? 12.758 7.879 5.18 1 96.44 77 SER B CA 1
ATOM 1827 C C . SER B 1 77 ? 11.758 8.062 4.043 1 96.44 77 SER B C 1
ATOM 1829 O O . SER B 1 77 ? 10.641 8.539 4.262 1 96.44 77 SER B O 1
ATOM 1831 N N . ASP B 1 78 ? 12.125 7.648 2.84 1 96.56 78 ASP B N 1
ATOM 1832 C CA . ASP B 1 78 ? 11.219 7.715 1.693 1 96.56 78 ASP B CA 1
ATOM 1833 C C . ASP B 1 78 ? 10 6.82 1.902 1 96.56 78 ASP B C 1
ATOM 1835 O O . ASP B 1 78 ? 8.891 7.1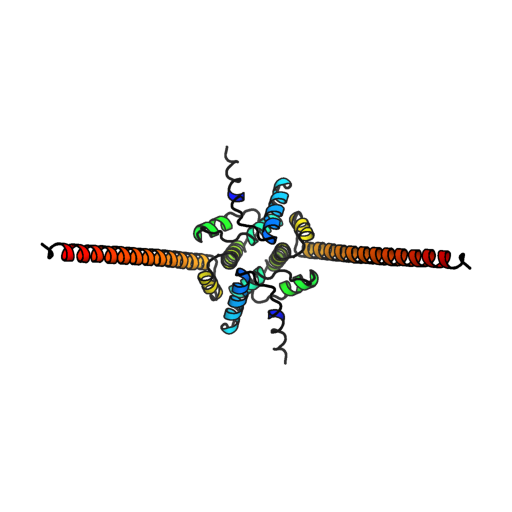76 1.513 1 96.56 78 ASP B O 1
ATOM 1839 N N . THR B 1 79 ? 10.258 5.641 2.463 1 97.5 79 THR B N 1
ATOM 1840 C CA . THR B 1 79 ? 9.188 4.68 2.695 1 97.5 79 THR B CA 1
ATOM 1841 C C . THR B 1 79 ? 8.172 5.23 3.691 1 97.5 79 THR B C 1
ATOM 1843 O O . THR B 1 79 ? 6.961 5.074 3.508 1 97.5 79 THR B O 1
ATOM 1846 N N . ILE B 1 80 ? 8.664 5.875 4.727 1 98.25 80 ILE B N 1
ATOM 1847 C CA . ILE B 1 80 ? 7.789 6.504 5.707 1 98.25 80 ILE B CA 1
ATOM 1848 C C . ILE B 1 80 ? 6.977 7.613 5.039 1 98.25 80 ILE B C 1
ATOM 1850 O O . ILE B 1 80 ? 5.766 7.719 5.25 1 98.25 80 ILE B O 1
ATOM 1854 N N . ARG B 1 81 ? 7.641 8.461 4.25 1 98.38 81 ARG B N 1
ATOM 1855 C CA . ARG B 1 81 ? 6.949 9.508 3.506 1 98.38 81 ARG B CA 1
ATOM 1856 C C . ARG B 1 81 ? 5.82 8.922 2.66 1 98.38 81 ARG B C 1
ATOM 1858 O O . ARG B 1 81 ? 4.684 9.398 2.719 1 98.38 81 ARG B O 1
ATOM 1865 N N . ASP B 1 82 ? 6.141 7.934 1.885 1 98.06 82 ASP B N 1
ATOM 1866 C CA . ASP B 1 82 ? 5.168 7.328 0.976 1 98.06 82 ASP B CA 1
ATOM 1867 C C . ASP B 1 82 ? 3.988 6.742 1.743 1 98.06 82 ASP B C 1
ATOM 1869 O O . ASP B 1 82 ? 2.834 6.906 1.339 1 98.06 82 ASP B O 1
ATOM 1873 N N . ARG B 1 83 ? 4.301 5.992 2.883 1 98.31 83 ARG B N 1
ATOM 1874 C CA . ARG B 1 83 ? 3.242 5.375 3.676 1 98.31 83 ARG B CA 1
ATOM 1875 C C . ARG B 1 83 ? 2.363 6.434 4.336 1 98.31 83 ARG B C 1
ATOM 1877 O O . ARG B 1 83 ? 1.142 6.285 4.391 1 98.31 83 ARG B O 1
ATOM 1884 N N . LEU B 1 84 ? 2.975 7.473 4.816 1 98.62 84 LEU B N 1
ATOM 1885 C CA . LEU B 1 84 ? 2.223 8.594 5.371 1 98.62 84 LEU B CA 1
ATOM 1886 C C . LEU B 1 84 ? 1.24 9.148 4.348 1 98.62 84 LEU B C 1
ATOM 1888 O O . LEU B 1 84 ? 0.043 9.25 4.617 1 98.62 84 LEU B O 1
ATOM 1892 N N . VAL B 1 85 ? 1.669 9.469 3.146 1 98 85 VAL B N 1
ATOM 1893 C CA . VAL B 1 85 ? 0.875 10.109 2.104 1 98 85 VAL B CA 1
ATOM 1894 C C . VAL B 1 85 ? -0.226 9.164 1.636 1 98 85 VAL B C 1
ATOM 1896 O O . VAL B 1 85 ? -1.379 9.57 1.476 1 98 85 VAL B O 1
ATOM 1899 N N . CYS B 1 86 ? 0.103 7.922 1.522 1 96.69 86 CYS B N 1
ATOM 1900 C CA . CYS B 1 86 ? -0.867 6.957 1.021 1 96.69 86 CYS B CA 1
ATOM 1901 C C . CYS B 1 86 ? -1.904 6.621 2.088 1 96.69 86 CYS B C 1
ATOM 1903 O O . CYS B 1 86 ? -3.053 6.312 1.766 1 96.69 86 CYS B O 1
ATOM 1905 N N . GLY B 1 87 ? -1.506 6.668 3.316 1 97.31 87 GLY B N 1
ATOM 1906 C CA . GLY B 1 87 ? -2.322 6.074 4.363 1 97.31 87 GLY B CA 1
ATOM 1907 C C . GLY B 1 87 ? -3.047 7.102 5.211 1 97.31 87 GLY B C 1
ATOM 1908 O O . GLY B 1 87 ? -3.834 6.746 6.09 1 97.31 87 GLY B O 1
ATOM 1909 N N . MET B 1 88 ? -2.811 8.336 5.008 1 97.56 88 MET B N 1
ATOM 1910 C CA . MET B 1 88 ? -3.43 9.359 5.848 1 97.56 88 MET B CA 1
ATOM 1911 C C . MET B 1 88 ? -4.914 9.5 5.531 1 97.56 88 MET B C 1
ATOM 1913 O O . MET B 1 88 ? -5.344 9.219 4.41 1 97.56 88 MET B O 1
ATOM 1917 N N . ARG B 1 89 ? -5.684 9.969 6.43 1 95.12 89 ARG B N 1
ATOM 1918 C CA . ARG B 1 89 ? -7.137 10.008 6.312 1 95.12 89 ARG B CA 1
ATOM 1919 C C . ARG B 1 89 ? -7.598 11.289 5.617 1 95.12 89 ARG B C 1
ATOM 1921 O O . ARG B 1 89 ? -8.57 11.273 4.859 1 95.12 89 ARG B O 1
ATOM 1928 N N . SER B 1 90 ? -6.977 12.445 5.941 1 94.5 90 SER B N 1
ATOM 1929 C CA . SER B 1 90 ? -7.418 13.727 5.395 1 94.5 90 SER B CA 1
ATOM 1930 C C . SER B 1 90 ? -7.117 13.82 3.902 1 94.5 90 SER B C 1
ATOM 1932 O O . SER B 1 90 ? -5.953 13.906 3.502 1 94.5 90 SER B O 1
ATOM 1934 N N . GLU B 1 91 ? -8.141 13.945 3.152 1 91.69 91 GLU B N 1
ATOM 1935 C CA . GLU B 1 91 ? -7.984 14.094 1.709 1 91.69 91 GLU B CA 1
ATOM 1936 C C . GLU B 1 91 ? -7.359 15.438 1.353 1 91.69 91 GLU B C 1
ATOM 1938 O O . GLU B 1 91 ? -6.574 15.531 0.407 1 91.69 91 GLU B O 1
ATOM 1943 N N . ALA B 1 92 ? -7.723 16.438 2.066 1 91.25 92 ALA B N 1
ATOM 1944 C CA . ALA B 1 92 ? -7.199 17.781 1.805 1 91.25 92 ALA B CA 1
ATOM 1945 C C . ALA B 1 92 ? -5.684 17.828 1.997 1 91.25 92 ALA B C 1
ATOM 1947 O O . ALA B 1 92 ? -4.965 18.391 1.171 1 91.25 92 ALA B O 1
ATOM 1948 N N . ILE B 1 93 ? -5.246 17.234 3.074 1 96.06 93 ILE B N 1
ATOM 1949 C CA . ILE B 1 93 ? -3.811 17.203 3.338 1 96.06 93 ILE B CA 1
ATOM 1950 C C . ILE B 1 93 ? -3.111 16.359 2.281 1 96.06 93 ILE B C 1
ATOM 1952 O O . ILE B 1 93 ? -2.068 16.75 1.753 1 96.06 93 ILE B O 1
ATOM 1956 N N . GLN B 1 94 ? -3.664 15.211 2 1 95.44 94 GLN B N 1
ATOM 1957 C CA . GLN B 1 94 ? -3.094 14.297 1.012 1 95.44 94 GLN B CA 1
ATOM 1958 C C . GLN B 1 94 ? -2.918 14.992 -0.337 1 95.44 94 GLN B C 1
ATOM 1960 O O . GLN B 1 94 ? -1.846 14.922 -0.941 1 95.44 94 GLN B O 1
ATOM 1965 N N . LYS B 1 95 ? -3.955 15.695 -0.779 1 91.94 95 LYS B N 1
ATOM 1966 C CA . LYS B 1 95 ? -3.912 16.422 -2.047 1 91.94 95 LYS B CA 1
ATOM 1967 C C . LYS B 1 95 ? -2.809 17.469 -2.043 1 91.94 95 LYS B C 1
ATOM 1969 O O . LYS B 1 95 ? -2.084 17.625 -3.029 1 91.94 95 LYS B O 1
ATOM 1974 N N . ARG B 1 96 ? -2.688 18.156 -0.978 1 92.88 96 ARG B N 1
ATOM 1975 C CA . ARG B 1 96 ? -1.644 19.156 -0.834 1 92.88 96 ARG B CA 1
ATOM 1976 C C . ARG B 1 96 ? -0.259 18.547 -0.974 1 92.88 96 ARG B C 1
ATOM 1978 O O . ARG B 1 96 ? 0.597 19.078 -1.686 1 92.88 96 ARG B O 1
ATOM 1985 N N . LEU B 1 97 ? -0.051 17.469 -0.335 1 96.06 97 LEU B N 1
ATOM 1986 C CA . LEU B 1 97 ? 1.244 16.797 -0.374 1 96.06 97 LEU B CA 1
ATOM 1987 C C . LEU B 1 97 ? 1.547 16.281 -1.776 1 96.06 97 LEU B C 1
ATOM 1989 O O . LEU B 1 97 ? 2.688 16.359 -2.24 1 96.06 97 LEU B O 1
ATOM 1993 N N . LEU B 1 98 ? 0.598 15.781 -2.475 1 93.19 98 LEU B N 1
ATOM 1994 C CA . LEU B 1 98 ? 0.761 15.141 -3.775 1 93.19 98 LEU B CA 1
ATOM 1995 C C . LEU B 1 98 ? 1.104 16.172 -4.848 1 93.19 98 LEU B C 1
ATOM 1997 O O . LEU B 1 98 ? 1.526 15.812 -5.949 1 93.19 98 LEU B O 1
ATOM 2001 N N . THR B 1 99 ? 0.987 17.422 -4.543 1 88.81 99 THR B N 1
ATOM 2002 C CA . THR B 1 99 ? 1.276 18.469 -5.512 1 88.81 99 THR B CA 1
ATOM 2003 C C . THR B 1 99 ? 2.641 19.094 -5.238 1 88.81 99 THR B C 1
ATOM 2005 O O . THR B 1 99 ? 3.055 20.016 -5.941 1 88.81 99 THR B O 1
ATOM 2008 N N . GLU B 1 100 ? 3.338 18.5 -4.363 1 90.12 100 GLU B N 1
ATOM 2009 C CA . GLU B 1 100 ? 4.648 19.047 -4.016 1 90.12 100 GLU B CA 1
ATOM 2010 C C . GLU B 1 100 ? 5.75 18.438 -4.875 1 90.12 100 GLU B C 1
ATOM 2012 O O . GLU B 1 100 ? 5.809 17.219 -5.031 1 90.12 100 GLU B O 1
ATOM 2017 N N . SER B 1 101 ? 6.711 19.094 -5.492 1 86.25 101 SER B N 1
ATOM 2018 C CA . SER B 1 101 ? 7.766 18.609 -6.379 1 86.25 101 SER B CA 1
ATOM 2019 C C . SER B 1 101 ? 8.906 17.984 -5.586 1 86.25 101 SER B C 1
ATOM 2021 O O . SER B 1 101 ? 9.492 16.984 -6.012 1 86.25 101 SER B O 1
ATOM 2023 N N . ASN B 1 102 ? 9.336 18.438 -4.441 1 89.25 102 ASN B N 1
ATOM 2024 C CA . ASN B 1 102 ? 10.453 17.922 -3.65 1 89.25 102 ASN B CA 1
ATOM 2025 C C . ASN B 1 102 ? 10.031 17.641 -2.211 1 89.25 102 ASN B C 1
ATOM 2027 O O . ASN B 1 102 ? 10.633 18.172 -1.271 1 89.25 102 ASN B O 1
ATOM 2031 N N . LEU B 1 103 ? 9.156 16.641 -2.258 1 96.19 103 LEU B N 1
ATOM 2032 C CA . LEU B 1 103 ? 8.594 16.344 -0.943 1 96.19 103 LEU B CA 1
ATOM 2033 C C . LEU B 1 103 ? 9.469 15.336 -0.196 1 96.19 103 LEU B C 1
ATOM 2035 O O . LEU B 1 103 ? 9.57 14.18 -0.606 1 96.19 103 LEU B O 1
ATOM 2039 N N . THR B 1 104 ? 10.102 15.781 0.85 1 97.5 104 THR B N 1
ATOM 2040 C CA . THR B 1 104 ? 10.844 14.898 1.74 1 97.5 104 THR B CA 1
ATOM 2041 C C . THR B 1 104 ? 9.953 14.383 2.865 1 97.5 104 THR B C 1
ATOM 2043 O O . THR B 1 104 ? 8.844 14.891 3.07 1 97.5 104 THR B O 1
ATOM 2046 N N . SER B 1 105 ? 10.414 13.375 3.551 1 98.19 105 SER B N 1
ATOM 2047 C CA . SER B 1 105 ? 9.68 12.859 4.703 1 98.19 105 SER B CA 1
ATOM 2048 C C . SER B 1 105 ? 9.469 13.938 5.758 1 98.19 105 SER B C 1
ATOM 2050 O O . SER B 1 105 ? 8.367 14.102 6.273 1 98.19 105 SER B O 1
ATOM 2052 N N . GLN B 1 106 ? 10.547 14.664 6.062 1 98 106 GLN B N 1
ATOM 2053 C CA . GLN B 1 106 ? 10.469 15.727 7.066 1 98 106 GLN B CA 1
ATOM 2054 C C . GLN B 1 106 ? 9.453 16.797 6.656 1 98 106 GLN B C 1
ATOM 2056 O O . GLN B 1 106 ? 8.609 17.203 7.461 1 98 106 GLN B O 1
ATOM 2061 N N . ARG B 1 107 ? 9.492 17.219 5.465 1 98.12 107 ARG B N 1
ATOM 2062 C CA . ARG B 1 107 ? 8.57 18.234 4.969 1 98.12 107 ARG B CA 1
ATOM 2063 C C . ARG B 1 107 ? 7.137 17.719 4.98 1 98.12 107 ARG B C 1
ATOM 2065 O O . ARG B 1 107 ? 6.207 18.453 5.328 1 98.12 107 ARG B O 1
ATOM 2072 N N . ALA B 1 108 ? 6.938 16.5 4.555 1 98.69 108 ALA B N 1
ATOM 2073 C CA . ALA B 1 108 ? 5.609 15.891 4.566 1 98.69 108 ALA B CA 1
ATOM 2074 C C . ALA B 1 108 ? 5.008 15.922 5.969 1 98.69 108 ALA B C 1
ATOM 2076 O O . ALA B 1 108 ? 3.852 16.312 6.145 1 98.69 108 ALA B O 1
ATOM 2077 N N . ILE B 1 109 ? 5.816 15.516 6.918 1 98.69 109 ILE B N 1
ATOM 2078 C CA . ILE B 1 109 ? 5.367 15.469 8.305 1 98.69 109 ILE B CA 1
ATOM 2079 C C . ILE B 1 109 ? 5.031 16.875 8.789 1 98.69 109 ILE B C 1
ATOM 2081 O O . ILE B 1 109 ? 3.961 17.109 9.359 1 98.69 109 ILE B O 1
ATOM 2085 N N . GLU B 1 110 ? 5.855 17.797 8.531 1 98.38 110 GLU B N 1
ATOM 2086 C CA . GLU B 1 110 ? 5.676 19.172 8.969 1 98.38 110 GLU B CA 1
ATOM 2087 C C . GLU B 1 110 ? 4.41 19.781 8.367 1 98.38 110 GLU B C 1
ATOM 2089 O O . GLU B 1 110 ? 3.604 20.375 9.086 1 98.38 110 GLU B O 1
ATOM 2094 N N . VAL B 1 111 ? 4.273 19.703 7.07 1 98.06 111 VAL B N 1
ATOM 2095 C CA . VAL B 1 111 ? 3.107 20.25 6.379 1 98.06 111 VAL B CA 1
ATOM 2096 C C . VAL B 1 111 ? 1.84 19.594 6.914 1 98.06 111 VAL B C 1
ATOM 2098 O O . VAL B 1 111 ? 0.852 20.266 7.203 1 98.06 111 VAL B O 1
ATOM 2101 N N . SER B 1 112 ? 1.868 18.281 7.051 1 98.69 112 SER B N 1
ATOM 2102 C CA . SER B 1 112 ? 0.7 17.531 7.512 1 98.69 112 SER B CA 1
ATOM 2103 C C . SER B 1 112 ? 0.295 17.969 8.922 1 98.69 112 SER B C 1
ATOM 2105 O O . SER B 1 112 ? -0.883 18.203 9.188 1 98.69 112 SER B O 1
ATOM 2107 N N . MET B 1 113 ? 1.251 18.031 9.781 1 98.31 113 MET B N 1
ATOM 2108 C CA . MET B 1 113 ? 0.972 18.406 11.164 1 98.31 113 MET B CA 1
ATOM 2109 C C . MET B 1 113 ? 0.435 19.828 11.25 1 98.31 113 MET B C 1
ATOM 2111 O O . MET B 1 113 ? -0.492 20.094 12.008 1 98.31 113 MET B O 1
ATOM 2115 N N . SER B 1 114 ? 1.04 20.719 10.523 1 97.69 114 SER B N 1
ATOM 2116 C CA . SER B 1 114 ? 0.601 22.109 10.5 1 97.69 114 SER B CA 1
ATOM 2117 C C . SER B 1 114 ? -0.845 22.219 10.031 1 97.69 114 SER B C 1
ATOM 2119 O O . SER B 1 114 ? -1.645 22.938 10.641 1 97.69 114 SER B O 1
ATOM 2121 N N . MET B 1 115 ? -1.157 21.547 8.969 1 96.94 115 MET B N 1
ATOM 2122 C CA . MET B 1 115 ? -2.514 21.594 8.43 1 96.94 115 MET B CA 1
ATOM 2123 C C . MET B 1 115 ? -3.504 20.938 9.383 1 96.94 115 MET B C 1
ATOM 2125 O O . MET B 1 115 ? -4.633 21.406 9.531 1 96.94 115 MET B O 1
ATOM 2129 N N . GLU B 1 116 ? -3.088 19.797 9.953 1 96.88 116 GLU B N 1
ATOM 2130 C CA . GLU B 1 116 ? -3.936 19.141 10.945 1 96.88 116 GLU B CA 1
ATOM 2131 C C . GLU B 1 116 ? -4.262 20.078 12.102 1 96.88 116 GLU B C 1
ATOM 2133 O O . GLU B 1 116 ? -5.406 20.141 12.555 1 96.88 116 GLU B O 1
ATOM 2138 N N . MET B 1 117 ? -3.273 20.797 12.625 1 94.56 117 MET B N 1
ATOM 2139 C CA . MET B 1 117 ? -3.443 21.766 13.719 1 94.56 117 MET B CA 1
ATOM 2140 C C . MET B 1 117 ? -4.359 22.906 13.297 1 94.56 117 MET B C 1
ATOM 2142 O O . MET B 1 117 ? -5.215 23.344 14.078 1 94.56 117 MET B O 1
ATOM 2146 N N . ALA B 1 118 ? -4.156 23.375 12.109 1 92.06 118 ALA B N 1
ATOM 2147 C CA . ALA B 1 118 ? -4.988 24.453 11.586 1 92.06 118 ALA B CA 1
ATOM 2148 C C . ALA B 1 118 ? -6.449 24.031 11.5 1 92.06 118 ALA B C 1
ATOM 2150 O O . ALA B 1 118 ? -7.352 24.828 11.805 1 92.06 118 ALA B O 1
ATOM 2151 N N . ASN B 1 119 ? -6.719 22.844 11.039 1 90.06 119 ASN B N 1
ATOM 2152 C CA . ASN B 1 119 ? -8.078 22.328 10.93 1 90.06 119 ASN B CA 1
ATOM 2153 C C . ASN B 1 119 ? -8.727 22.172 12.305 1 90.06 119 ASN B C 1
ATOM 2155 O O . ASN B 1 119 ? -9.922 22.422 12.461 1 90.06 119 ASN B O 1
ATOM 2159 N N . LYS B 1 120 ? -7.984 21.719 13.266 1 87.06 120 LYS B N 1
ATOM 2160 C CA . LYS B 1 120 ? -8.492 21.578 14.625 1 87.06 120 LYS B CA 1
ATOM 2161 C C . LYS B 1 120 ? -8.867 22.938 15.211 1 87.06 120 LYS B C 1
ATOM 2163 O O . LYS B 1 120 ? -9.891 23.078 15.883 1 87.06 120 LYS B O 1
ATOM 2168 N N . ASP B 1 121 ? -8.094 23.922 14.992 1 84.75 121 ASP B N 1
ATOM 2169 C CA . ASP B 1 121 ? -8.344 25.281 15.461 1 84.75 121 ASP B CA 1
ATOM 2170 C C . ASP B 1 121 ? -9.602 25.859 14.82 1 84.75 121 ASP B C 1
ATOM 2172 O O . ASP B 1 121 ? -10.383 26.562 15.477 1 84.75 121 ASP B O 1
ATOM 2176 N N . ALA B 1 122 ? -9.742 25.562 13.57 1 81.44 122 ALA B N 1
ATOM 2177 C CA . ALA B 1 122 ? -10.922 26.047 12.852 1 81.44 122 ALA B CA 1
ATOM 2178 C C . ALA B 1 122 ? -12.195 25.422 13.406 1 81.44 122 ALA B C 1
ATOM 2180 O O . ALA B 1 122 ? -13.219 26.109 13.531 1 81.44 122 ALA B O 1
ATOM 2181 N N . GLN B 1 123 ? -12.141 24.219 13.75 1 79 123 GLN B N 1
ATOM 2182 C CA . GLN B 1 123 ? -13.305 23.516 14.312 1 79 123 GLN B CA 1
ATOM 2183 C C . GLN B 1 123 ? -13.633 24.047 15.703 1 79 123 GLN B C 1
ATOM 2185 O O . GLN B 1 123 ? -14.805 24.203 16.047 1 79 123 GLN B O 1
ATOM 2190 N N . LEU B 1 124 ? -12.648 24.375 16.469 1 79.31 124 LEU B N 1
ATOM 2191 C CA . LEU B 1 124 ? -12.836 24.906 17.812 1 79.31 124 LEU B CA 1
ATOM 2192 C C . LEU B 1 124 ? -13.398 26.328 17.766 1 79.31 124 LEU B C 1
ATOM 2194 O O . LEU B 1 124 ? -14.242 26.688 18.594 1 79.31 124 LEU B O 1
ATOM 2198 N N . SER B 1 125 ? -12.922 27.062 16.844 1 77.31 125 SER B N 1
ATOM 2199 C CA . SER B 1 125 ? -13.414 28.422 16.672 1 77.31 125 SER B CA 1
ATOM 2200 C C . SER B 1 125 ? -14.859 28.438 16.203 1 77.31 125 SER B C 1
ATOM 2202 O O . SER B 1 125 ? -15.664 29.266 16.656 1 77.31 125 SER B O 1
ATOM 2204 N N . ALA B 1 126 ? -15.18 27.5 15.375 1 73.25 126 ALA B N 1
ATOM 2205 C CA . ALA B 1 126 ? -16.547 27.406 14.859 1 73.25 126 ALA B CA 1
ATOM 2206 C C . ALA B 1 126 ? -17.5 26.953 15.953 1 73.25 126 ALA B C 1
ATOM 2208 O O . ALA B 1 126 ? -18.641 27.438 16.016 1 73.25 126 ALA B O 1
ATOM 2209 N N . SER B 1 127 ? -17.078 26.125 16.781 1 73 127 SER B N 1
ATOM 2210 C CA . SER B 1 127 ? -17.906 25.641 17.891 1 73 127 SER B CA 1
ATOM 2211 C C . SER B 1 127 ? -18.141 26.719 18.922 1 73 127 SER B C 1
ATOM 2213 O O . SER B 1 127 ? -19.203 26.781 19.547 1 73 127 SER B O 1
ATOM 2215 N N . THR B 1 128 ? -17.125 27.562 19.141 1 72.88 128 THR B N 1
ATOM 2216 C CA . THR B 1 128 ? -17.266 28.641 20.109 1 72.88 128 THR B CA 1
ATOM 2217 C C . THR B 1 128 ? -18.219 29.719 19.594 1 72.88 128 THR B C 1
ATOM 2219 O O . THR B 1 128 ? -18.969 30.312 20.359 1 72.88 128 THR B O 1
ATOM 2222 N N . GLN B 1 129 ? -18.188 29.891 18.344 1 65.19 129 GLN B N 1
ATOM 2223 C CA . GLN B 1 129 ? -19.078 30.875 17.75 1 65.19 129 GLN B CA 1
ATOM 2224 C C . GLN B 1 129 ? -20.531 30.406 17.781 1 65.19 129 GLN B C 1
ATOM 2226 O O . GLN B 1 129 ? -21.453 31.203 18.031 1 65.19 129 GLN B O 1
ATOM 2231 N N . VAL B 1 130 ? -20.75 29.141 17.547 1 67.5 130 VAL B N 1
ATOM 2232 C CA . VAL B 1 130 ? -22.094 28.594 17.578 1 67.5 130 VAL B CA 1
ATOM 2233 C C . VAL B 1 130 ? -22.641 28.625 19 1 67.5 130 VAL B C 1
ATOM 2235 O O . VAL B 1 130 ? -23.828 28.891 19.203 1 67.5 130 VAL B O 1
ATOM 2238 N N . HIS B 1 131 ? -21.828 28.344 19.984 1 64.94 131 HIS B N 1
ATOM 2239 C CA . HIS B 1 131 ? -22.25 28.422 21.375 1 64.94 131 HIS B CA 1
ATOM 2240 C C . HIS B 1 131 ? -22.516 29.859 21.797 1 64.94 131 HIS B C 1
ATOM 2242 O O . HIS B 1 131 ? -23.453 30.141 22.547 1 64.94 131 HIS B O 1
ATOM 2248 N N . LYS B 1 132 ? -21.797 30.781 21.328 1 60.09 132 LYS B N 1
ATOM 2249 C CA . LYS B 1 132 ? -22.016 32.188 21.656 1 60.09 132 LYS B CA 1
ATOM 2250 C C . LYS B 1 132 ? -23.297 32.719 21.016 1 60.09 132 LYS B C 1
ATOM 2252 O O . LYS B 1 132 ? -24.047 33.469 21.641 1 60.09 132 LYS B O 1
ATOM 2257 N N . MET B 1 133 ? -23.625 32.156 19.828 1 63.53 133 MET B N 1
ATOM 2258 C CA . MET B 1 133 ? -24.844 32.625 19.156 1 63.53 133 MET B CA 1
ATOM 2259 C C . MET B 1 133 ? -26.078 32 19.812 1 63.53 133 MET B C 1
ATOM 2261 O O . MET B 1 133 ? -27.125 32.656 19.906 1 63.53 133 MET B O 1
ATOM 2265 N N . SER B 1 134 ? -25.953 30.828 20.25 1 63.94 134 SER B N 1
ATOM 2266 C CA . SER B 1 134 ? -27.078 30.172 20.891 1 63.94 134 SER B CA 1
ATOM 2267 C C . SER B 1 134 ? -27.359 30.797 22.266 1 63.94 134 SER B C 1
ATOM 2269 O O . SER B 1 134 ? -28.516 30.922 22.656 1 63.94 134 SER B O 1
ATOM 2271 N N . THR B 1 135 ? -26.406 31.172 23 1 62.06 135 THR B N 1
ATOM 2272 C CA . THR B 1 135 ? -26.578 31.781 24.312 1 62.06 135 THR B CA 1
ATOM 2273 C C . THR B 1 135 ? -27.125 33.219 24.172 1 62.06 135 THR B C 1
ATOM 2275 O O . THR B 1 135 ? -27.922 33.656 25 1 62.06 135 THR B O 1
ATOM 2278 N N . GLU B 1 136 ? -26.812 33.844 23.078 1 57.69 136 GLU B N 1
ATOM 2279 C CA . GLU B 1 136 ? -27.281 35.188 22.844 1 57.69 136 GLU B CA 1
ATOM 2280 C C . GLU B 1 136 ? -28.75 35.219 22.406 1 57.69 136 GLU B C 1
ATOM 2282 O O . GLU B 1 136 ? -29.5 36.094 22.797 1 57.69 136 GLU B O 1
ATOM 2287 N N . PHE B 1 137 ? -29.203 34.125 21.766 1 56.91 137 PHE B N 1
ATOM 2288 C CA . PHE B 1 137 ? -30.594 34 21.344 1 56.91 137 PHE B CA 1
ATOM 2289 C C . PHE B 1 137 ? -31.469 33.656 22.531 1 56.91 137 PHE B C 1
ATOM 2291 O O . PHE B 1 137 ? -32.625 34.094 22.625 1 56.91 137 PHE B O 1
ATOM 2298 N N . LYS B 1 138 ? -30.969 32.875 23.375 1 53.16 138 LYS B N 1
ATOM 2299 C CA . LYS B 1 138 ? -31.75 32.5 24.531 1 53.16 138 LYS B CA 1
ATOM 2300 C C . LYS B 1 138 ? -31.891 33.656 25.516 1 53.16 138 LYS B C 1
ATOM 2302 O O . LYS B 1 138 ? -32.938 33.812 26.141 1 53.16 138 LYS B O 1
ATOM 2307 N N . LYS B 1 139 ? -31 34.531 25.625 1 54.62 139 LYS B N 1
ATOM 2308 C CA . LYS B 1 139 ? -31.062 35.688 26.531 1 54.62 139 LYS B CA 1
ATOM 2309 C C . LYS B 1 139 ? -32.031 36.75 25.984 1 54.62 139 LYS B C 1
ATOM 2311 O O . LYS B 1 139 ? -32.75 37.375 26.766 1 54.62 139 LYS B O 1
ATOM 2316 N N . LYS B 1 140 ? -32.312 36.75 24.781 1 54.69 140 LYS B N 1
ATOM 2317 C CA . LYS B 1 140 ? -33.25 37.719 24.234 1 54.69 140 LYS B CA 1
ATOM 2318 C C . LYS B 1 140 ? -34.688 37.219 24.406 1 54.69 140 LYS B C 1
ATOM 2320 O O . LYS B 1 140 ? -35.625 38.031 24.5 1 54.69 140 LYS B O 1
ATOM 2325 N N . LYS B 1 141 ? -34.844 36 24.422 1 57.06 141 LYS B N 1
ATOM 2326 C CA . LYS B 1 141 ? -36.219 35.5 24.531 1 57.06 141 LYS B CA 1
ATOM 2327 C C . LYS B 1 141 ? -36.75 35.656 25.953 1 57.06 141 LYS B C 1
ATOM 2329 O O . LYS B 1 141 ? -37.969 35.75 26.141 1 57.06 141 LYS B O 1
ATOM 2334 N N . LYS B 1 142 ? -35.938 35.688 26.844 1 55.81 142 LYS B N 1
ATOM 2335 C CA . LYS B 1 142 ? -36.375 35.844 28.234 1 55.81 142 LYS B CA 1
ATOM 2336 C C . LYS B 1 142 ? -36.812 37.281 28.531 1 55.81 142 LYS B C 1
ATOM 2338 O O . LYS B 1 142 ? -37.688 37.5 29.328 1 55.81 142 LYS B O 1
ATOM 2343 N N . ILE B 1 143 ? -36.312 38.125 27.781 1 57.12 143 ILE B N 1
ATOM 2344 C CA . ILE B 1 143 ? -36.625 39.531 28.047 1 57.12 143 ILE B CA 1
ATOM 2345 C C . ILE B 1 143 ? -38 39.875 27.469 1 57.12 143 ILE B C 1
ATOM 2347 O O . ILE B 1 143 ? -38.781 40.594 28.109 1 57.12 143 ILE B O 1
ATOM 2351 N N . THR B 1 144 ? -38.406 39.219 26.406 1 59.41 144 THR B N 1
ATOM 2352 C CA . THR B 1 144 ? -39.656 39.562 25.75 1 59.41 144 THR B CA 1
ATOM 2353 C C . THR B 1 144 ? -40.844 39 26.516 1 59.41 144 THR B C 1
ATOM 2355 O O . THR B 1 144 ? -41.938 39.562 26.469 1 59.41 144 THR B O 1
ATOM 2358 N N . ARG B 1 145 ? -40.656 37.938 27.281 1 59.75 145 ARG B N 1
ATOM 2359 C CA . ARG B 1 145 ? -41.781 37.312 27.984 1 59.75 145 ARG B CA 1
ATOM 2360 C C . ARG B 1 145 ? -42.094 38.094 29.266 1 59.75 145 ARG B C 1
ATOM 2362 O O . ARG B 1 145 ? -43.25 38.125 29.703 1 59.75 145 ARG B O 1
ATOM 2369 N N . GLN B 1 146 ? -41.125 38.719 29.844 1 58.41 146 GLN B N 1
ATOM 2370 C CA . GLN B 1 146 ? -41.344 39.438 31.094 1 58.41 146 GLN B CA 1
ATOM 2371 C C . GLN B 1 146 ? -42.125 40.719 30.859 1 58.41 146 GLN B C 1
ATOM 2373 O O . GLN B 1 146 ? -42.875 41.188 31.734 1 58.41 146 GLN B O 1
ATOM 2378 N N . GLU B 1 147 ? -42.094 41.344 29.734 1 58.09 147 GLU B N 1
ATOM 2379 C CA . GLU B 1 147 ? -42.719 42.625 29.5 1 58.09 147 GLU B CA 1
ATOM 2380 C C . GLU B 1 147 ? -44.219 42.469 29.234 1 58.09 147 GLU B C 1
ATOM 2382 O O . GLU B 1 147 ? -45 43.375 29.5 1 58.09 147 GLU B O 1
ATOM 2387 N N . VAL B 1 148 ? -44.719 41.281 28.875 1 58.69 148 VAL B N 1
ATOM 2388 C CA . VAL B 1 148 ? -46.125 41.188 28.5 1 58.69 148 VAL B CA 1
ATOM 2389 C C . VAL B 1 148 ? -46.969 40.969 29.75 1 58.69 148 VAL B C 1
ATOM 2391 O O . VAL B 1 148 ? -48.188 41.125 29.719 1 58.69 148 VAL B O 1
ATOM 2394 N N . GLY B 1 149 ? -46.344 40.469 30.828 1 53.53 149 GLY B N 1
ATOM 2395 C CA . GLY B 1 149 ? -47.188 40.062 31.953 1 53.53 149 GLY B CA 1
ATOM 2396 C C . GLY B 1 149 ? -47.688 41.25 32.781 1 53.53 149 GLY B C 1
ATOM 2397 O O . GLY B 1 149 ? -48.594 41.094 33.625 1 53.53 149 GLY B O 1
ATOM 2398 N N . ASN B 1 150 ? -47 42.344 32.781 1 55.41 150 ASN B N 1
ATOM 2399 C CA . ASN B 1 150 ? -47.375 43.312 33.781 1 55.41 150 ASN B CA 1
ATOM 2400 C C . ASN B 1 150 ? -48.531 44.188 33.312 1 55.41 150 ASN B C 1
ATOM 2402 O O . ASN B 1 150 ? -49.062 45 34.094 1 55.41 150 ASN B O 1
ATOM 2406 N N . GLN B 1 151 ? -48.875 44.25 32.094 1 49.03 151 GLN B N 1
ATOM 2407 C CA . GLN B 1 151 ? -49.875 45.281 31.766 1 49.03 151 GLN B CA 1
ATOM 2408 C C . GLN B 1 151 ? -51.281 44.812 32.062 1 49.03 151 GLN B C 1
ATOM 2410 O O . GLN B 1 151 ? -52.25 45.562 31.984 1 49.03 151 GLN B O 1
ATOM 2415 N N . VAL B 1 152 ? -51.562 43.531 32.344 1 50.41 152 VAL B N 1
ATOM 2416 C CA . VAL B 1 152 ? -53 43.219 32.375 1 50.41 152 VAL B CA 1
ATOM 2417 C C . VAL B 1 152 ? -53.531 43.438 33.781 1 50.41 152 VAL B C 1
ATOM 2419 O O . VAL B 1 152 ? -54.719 43.344 34.031 1 50.41 152 VAL B O 1
ATOM 2422 N N . THR B 1 153 ? -52.781 43.938 34.812 1 33.97 153 THR B N 1
ATOM 2423 C CA . THR B 1 153 ? -53.719 44.25 35.875 1 33.97 153 THR B CA 1
ATOM 2424 C C . THR B 1 153 ? -54.25 45.688 35.719 1 33.97 153 THR B C 1
ATOM 2426 O O . THR B 1 153 ? -53.5 46.594 35.344 1 33.97 153 THR B O 1
#

Sequence (306 aa):
MGGKTFNLLRSLVTPEKPGDKSYDEIVATLKGHSPKPLVIAERFRFHKRNQEEGESISQFVAVLKQFEHCEFGRSMSDTIRDRLVCGMRSEAIQKRLLTESNLTSQRAIEVSMSMEMANKDAQLSASTQVHKMSTEFKKKKKITRQEVGNQVTMGGKTFNLLRSLVTPEKPGDKSYDEIVATLKGHSPKPLVIAERFRFHKRNQEEGESISQFVAVLKQFEHCEFGRSMSDTIRDRLVCGMRSEAIQKRLLTESNLTSQRAIEVSMSMEMANKDAQLSASTQVHKMSTEFKKKKKITRQEVGNQVT

pLDDT: mean 76.07, std 23.57, range [20.77, 98.69]

Solvent-accessible surface area (backbone atoms only — not comparable to full-atom values): 17964 Å² total; per-residue (Å²): 136,86,76,68,75,76,64,64,79,66,65,78,66,60,91,50,52,77,70,47,48,53,44,55,51,49,50,51,60,50,62,76,70,45,91,61,84,33,34,57,39,37,40,45,52,56,77,64,54,52,50,50,91,90,54,48,63,69,56,44,51,53,55,64,70,61,65,63,67,47,80,54,69,88,46,40,56,58,48,51,34,51,44,49,57,68,24,49,74,56,61,69,55,38,54,55,56,46,68,37,80,84,72,45,38,70,55,50,51,52,55,45,44,51,52,52,52,50,53,52,51,51,53,53,53,52,52,52,50,53,52,53,52,53,55,55,53,55,58,54,54,58,56,61,60,62,66,67,66,66,68,78,114,136,87,77,68,78,78,64,64,81,66,65,82,65,62,89,51,51,78,70,48,48,51,46,53,51,48,50,52,57,50,60,76,69,45,95,60,86,40,40,59,40,37,40,45,52,56,75,64,54,52,49,51,90,92,51,48,63,69,56,44,51,52,54,63,70,62,66,63,70,47,80,56,70,92,46,40,56,58,49,51,34,52,43,50,57,68,24,50,75,56,62,69,56,37,54,56,57,46,71,35,75,80,73,44,37,70,55,49,51,52,54,46,45,52,51,52,52,50,52,53,51,51,52,52,53,51,51,52,51,53,54,51,50,52,55,54,54,56,58,54,55,57,56,61,60,61,66,65,66,66,68,76,112

Radius of gyration: 29.18 Å; Cα contacts (8 Å, |Δi|>4): 213; chains: 2; bounding box: 72×99×70 Å

Organism: Oncorhynchus tshawytscha (NCBI:txid74940)

Nearest PDB structures (foldseek):
  6tn7-assembly1_B  TM=7.325E-01  e=1.961E-01  Homo sapiens
  4wym-assembly2_L  TM=5.297E-01  e=2.323E-01  Human immunodeficiency virus type 1 (NEW YORK-5 ISOLATE)
  8qv9-assembly1_A  TM=5.539E-01  e=3.259E-01  Human immunodeficiency virus 1
  7rmj-assembly1_B  TM=5.150E-01  e=3.860E-01  Human immunodeficiency virus 1
  6r24-assembly1_A  TM=5.942E-01  e=7.270E+00  Saccharomyces cerevisiae S288C

Secondary structure (DSSP, 8-state):
-TTGGGSGGGS---S--HHHHHHHHHHHHHHHH-SSPPHHHHHHHHHH-PPPTT--HHHHHHHHHH--S---GGGHHHHHHHHHHHH-S-HHHHHHHHT-TT--HHHHHHHHHHHHHHHHHHHHHHHHHHHHHHHHHHHHHHHHHHHHSSTT-/-TTSGGGGGGS---S--HHHHHHHHHHHHHHHH-SS--HHHHHHHHHH-PPPTT--HHHHHHHHHH--S---GGGHHHHHHHHHHHH-S-HHHHHHHHT-TT--HHHHHHHHHHHHHHHHHHHHHHHHHHHHHHHHHHHHHHHHHHHHSSTT-

Foldseek 3Di:
DPPPPVPPVLPPPPPQDPVRVVLSVVLVVQVVPDPDDDLVNLLVCLLPDAADVPRALVRSLVVSVPRPSNPCPPCSFVSSQVSSLVRYDDPVLSVVQVPDDPDTSVNSSVSRNVVSVVVVVVVVVVVVVVVVVVVVVVVVVVVVVVVVPPPPD/DPPPPVPPVLPPPPPQDPVRVVLSVVLVVQVVPDPDDDLVNLLVCLLPDAADVPRALVRSLVVSVPRPSNPCPPCSFVSSQVSSLVRYDDPVLSVVQVPDPDDTSVNSSVSRNVVSVVVVVVVVVVVVVVVVVVVVVVVVVVVVVVVVPPPPD